Protein 4Z85 (pdb70)

Sequence (197 aa):
THIAMSGLTNMQKYWLITGSVGPRPIALVTSLNSEGLCNAAPYSAFNYMGEDPPLFVIAVDHKDTLLKNIIEREQFVVNMVDERIAERMVLCGSDFISEAEAVGFDLTPSTTIDVPRITDAPIAWECKLYKIIDFSKQRSMVFGEIVAMYFREELIDEEKLRVRVDLFQPYGRLGGPNYCRTTDRVRLTVPTFLPSAG

Solvent-accessible surface area: 12690 Å² total; per-residue (Å²): 174,187,97,72,90,112,68,42,80,119,121,86,67,106,130,70,96,21,52,97,82,44,87,23,55,11,0,0,1,0,0,16,24,90,144,43,67,8,4,0,2,32,28,18,47,18,72,137,116,26,144,135,55,47,25,0,23,1,18,3,79,103,98,72,2,15,133,3,2,91,80,77,104,33,0,0,0,0,25,3,19,140,111,0,11,115,50,3,65,75,0,45,51,152,106,117,12,6,0,137,59,18,47,7,106,62,37,112,17,129,63,11,102,0,16,28,0,49,43,0,0,8,0,30,10,0,94,42,115,116,42,72,99,133,38,199,126,70,0,52,0,37,0,53,20,55,31,94,56,44,61,155,83,10,30,29,142,178,133,141,145,52,104,101,120,103,36,78,38,33,8,54,66,21,11,114,77,68,30,168,44,90,137,98,121,207,157,94,141,78,138,185,141,110,109,115,118

B-factor: mean 29.49, std 9.75, range [13.32, 79.08]

Radius of gyration: 18.22 Å; Cα contacts (8 Å, |Δi|>4): 405; chains: 1; bounding box: 52×62×36 Å

Structure (mmCIF, N/CA/C/O backbone):
data_4Z85
#
_entry.id   4Z85
#
_cell.length_a   70.508
_cell.length_b   70.508
_cell.length_c   80.412
_cell.angle_alpha   90.00
_cell.angle_beta   90.00
_cell.angle_gamma   120.00
#
_symmetry.space_group_name_H-M   'P 64'
#
loop_
_entity.id
_entity.type
_entity.pdbx_description
1 polymer '2-nitrobenzoate nitroreductase'
2 water water
#
loop_
_atom_site.group_PDB
_atom_site.id
_atom_site.type_symbol
_atom_site.label_atom_id
_atom_site.label_alt_id
_atom_site.label_comp_id
_atom_site.label_asym_id
_atom_site.label_entity_id
_atom_site.label_seq_id
_atom_site.pdbx_PDB_ins_code
_atom_site.Cartn_x
_atom_site.Cartn_y
_atom_site.Cartn_z
_atom_site.occupancy
_atom_site.B_iso_or_equiv
_atom_site.auth_seq_id
_atom_site.auth_comp_id
_atom_site.auth_asym_id
_atom_site.auth_atom_id
_atom_site.pdbx_PDB_model_num
ATOM 1 N N . THR A 1 2 ? -36.830 45.498 -15.965 1.00 35.60 2 THR A N 1
ATOM 2 C CA . THR A 1 2 ? -37.724 44.678 -15.152 1.00 35.18 2 THR A CA 1
ATOM 3 C C . THR A 1 2 ? -37.093 44.367 -13.795 1.00 36.85 2 THR A C 1
ATOM 4 O O . THR A 1 2 ? -35.923 43.987 -13.724 1.00 34.59 2 THR A O 1
ATOM 8 N N . HIS A 1 3 ? -37.865 44.550 -12.726 1.00 35.93 3 HIS A N 1
ATOM 9 C CA . HIS A 1 3 ? -37.424 44.206 -11.374 1.00 35.29 3 HIS A CA 1
ATOM 10 C C . HIS A 1 3 ? -38.236 43.047 -10.807 1.00 37.62 3 HIS A C 1
ATOM 11 O O . HIS A 1 3 ? -39.460 43.013 -10.937 1.00 37.53 3 HIS A O 1
ATOM 18 N N . ILE A 1 4 ? -37.554 42.099 -10.172 1.00 33.79 4 ILE A N 1
ATOM 19 C CA . ILE A 1 4 ? -38.229 40.998 -9.497 1.00 30.80 4 ILE A CA 1
ATOM 20 C C . ILE A 1 4 ? -37.693 40.825 -8.084 1.00 34.91 4 ILE A C 1
ATOM 21 O O . ILE A 1 4 ? -36.498 40.599 -7.901 1.00 27.89 4 ILE A O 1
ATOM 26 N N . ALA A 1 5 ? -38.572 40.931 -7.087 1.00 30.51 5 ALA A N 1
ATOM 27 C CA . ALA A 1 5 ? -38.177 40.715 -5.697 1.00 30.17 5 ALA A CA 1
ATOM 28 C C . ALA A 1 5 ? -38.086 39.220 -5.384 1.00 26.28 5 ALA A C 1
ATOM 29 O O . ALA A 1 5 ? -38.871 38.422 -5.889 1.00 33.43 5 ALA A O 1
ATOM 31 N N . MET A 1 6 ? -37.122 38.837 -4.550 1.00 25.01 6 MET A N 1
ATOM 32 C CA . MET A 1 6 ? -36.939 37.431 -4.216 1.00 24.14 6 MET A CA 1
ATOM 33 C C . MET A 1 6 ? -37.992 36.931 -3.214 1.00 26.32 6 MET A C 1
ATOM 34 O O . MET A 1 6 ? -38.261 35.731 -3.118 1.00 26.73 6 MET A O 1
ATOM 39 N N . SER A 1 7 ? -38.582 37.865 -2.476 1.00 29.50 7 SER A N 1
ATOM 40 C CA . SER A 1 7 ? -39.532 37.516 -1.421 1.00 32.85 7 SER A CA 1
ATOM 41 C C . SER A 1 7 ? -40.790 36.840 -1.978 1.00 32.49 7 SER A C 1
ATOM 42 O O . SER A 1 7 ? -41.422 36.023 -1.313 1.00 35.34 7 SER A O 1
ATOM 45 N N . GLY A 1 8 ? -41.145 37.167 -3.211 1.00 29.54 8 GLY A N 1
ATOM 46 C CA . GLY A 1 8 ? -42.351 36.601 -3.783 1.00 34.42 8 GLY A CA 1
ATOM 47 C C . GLY A 1 8 ? -42.237 35.169 -4.285 1.00 36.44 8 GLY A C 1
ATOM 48 O O . GLY A 1 8 ? -43.249 34.563 -4.650 1.00 34.30 8 GLY A O 1
ATOM 49 N N . LEU A 1 9 ? -41.033 34.599 -4.260 1.00 29.12 9 LEU A N 1
ATOM 50 C CA . LEU A 1 9 ? -40.759 33.388 -5.035 1.00 28.02 9 LEU A CA 1
ATOM 51 C C . LEU A 1 9 ? -40.639 32.090 -4.246 1.00 26.91 9 LEU A C 1
ATOM 52 O O . LEU A 1 9 ? -40.308 32.089 -3.059 1.00 30.09 9 LEU A O 1
ATOM 57 N N . THR A 1 10 ? -40.887 30.982 -4.935 1.00 26.08 10 THR A N 1
ATOM 58 C CA . THR A 1 10 ? -40.630 29.657 -4.397 1.00 26.87 10 THR A CA 1
ATOM 59 C C . THR A 1 10 ? -39.136 29.381 -4.493 1.00 28.33 10 THR A C 1
ATOM 60 O O . THR A 1 10 ? -38.422 30.100 -5.194 1.00 28.93 10 THR A O 1
ATOM 64 N N . ASN A 1 11 ? -38.677 28.340 -3.811 1.00 27.78 11 ASN A N 1
ATOM 65 C CA . ASN A 1 11 ? -37.277 27.938 -3.914 1.00 30.76 11 ASN A CA 1
ATOM 66 C C . ASN A 1 11 ? -36.894 27.543 -5.333 1.00 29.70 11 ASN A C 1
ATOM 67 O O . ASN A 1 11 ? -35.775 27.802 -5.771 1.00 27.36 11 ASN A O 1
ATOM 72 N N . MET A 1 12 ? -37.815 26.926 -6.062 1.00 28.21 12 MET A N 1
ATOM 73 C CA . MET A 1 12 ? -37.531 26.555 -7.446 1.00 29.09 12 MET A CA 1
ATOM 74 C C . MET A 1 12 ? -37.369 27.790 -8.331 1.00 26.07 12 MET A C 1
ATOM 75 O O . MET A 1 12 ? -36.501 27.834 -9.216 1.00 27.60 12 MET A O 1
ATOM 80 N N . GLN A 1 13 ? -38.203 28.794 -8.094 1.00 25.93 13 GLN A N 1
ATOM 81 C CA . GLN A 1 13 ? -38.150 30.015 -8.883 1.00 24.38 13 GLN A CA 1
ATOM 82 C C . GLN A 1 13 ? -36.838 30.762 -8.615 1.00 26.05 13 GLN A C 1
ATOM 83 O O . GLN A 1 13 ? -36.179 31.256 -9.547 1.00 24.54 13 GLN A O 1
ATOM 89 N N . LYS A 1 14 ? -36.458 30.806 -7.340 1.00 24.17 14 LYS A N 1
ATOM 90 C CA . LYS A 1 14 ? -35.186 31.404 -6.943 1.00 23.67 14 LYS A CA 1
ATOM 91 C C . LYS A 1 14 ? -34.030 30.649 -7.579 1.00 22.70 14 LYS A C 1
ATOM 92 O O . LYS A 1 14 ? -33.114 31.262 -8.134 1.00 22.45 14 LYS A O 1
ATOM 98 N N . TYR A 1 15 ? -34.071 29.325 -7.517 1.00 22.31 15 TYR A N 1
ATOM 99 C CA . TYR A 1 15 ? -33.055 28.513 -8.187 1.00 23.86 15 TYR A CA 1
ATOM 100 C C . TYR A 1 15 ? -32.940 28.876 -9.666 1.00 25.03 15 TYR A C 1
ATOM 101 O O . TYR A 1 15 ? -31.838 29.099 -10.177 1.00 21.96 15 TYR A O 1
ATOM 110 N N . TRP A 1 16 ? -34.064 28.950 -10.374 1.00 22.67 16 TRP A N 1
ATOM 111 C CA . TRP A 1 16 ? -33.960 29.241 -11.801 1.00 23.06 16 TRP A CA 1
ATOM 112 C C . TRP A 1 16 ? -33.436 30.638 -12.089 1.00 20.56 16 TRP A C 1
ATOM 113 O O . TRP A 1 16 ? -32.647 30.811 -13.029 1.00 22.21 16 TRP A O 1
ATOM 124 N N . LEU A 1 17 ? -33.838 31.632 -11.297 1.00 19.98 17 LEU A N 1
ATOM 125 C CA . LEU A 1 17 ? -33.390 32.998 -11.572 1.00 21.12 17 LEU A CA 1
ATOM 126 C C . LEU A 1 17 ? -31.890 33.188 -11.230 1.00 19.50 17 LEU A C 1
ATOM 127 O O . LEU A 1 17 ? -31.132 33.852 -11.977 1.00 21.60 17 LEU A O 1
ATOM 132 N N . ILE A 1 18 ? -31.480 32.580 -10.120 1.00 19.72 18 ILE A N 1
ATOM 133 C CA . ILE A 1 18 ? -30.069 32.603 -9.725 1.00 18.18 18 ILE A CA 1
ATOM 134 C C . ILE A 1 18 ? -29.197 31.868 -10.747 1.00 18.17 18 ILE A C 1
ATOM 135 O O . ILE A 1 18 ? -28.252 32.455 -11.296 1.00 18.70 18 ILE A O 1
ATOM 140 N N . THR A 1 19 ? -29.507 30.604 -11.029 1.00 18.38 19 THR A N 1
ATOM 141 C CA . THR A 1 19 ? -28.645 29.846 -11.950 1.00 18.31 19 THR A CA 1
ATOM 142 C C . THR A 1 19 ? -28.713 30.375 -13.378 1.00 20.12 19 THR A C 1
ATOM 143 O O . THR A 1 19 ? -27.774 30.192 -14.165 1.00 19.91 19 THR A O 1
ATOM 147 N N . GLY A 1 20 ? -29.809 31.035 -13.729 1.00 18.01 20 GLY A N 1
ATOM 148 C CA . GLY A 1 20 ? -29.866 31.668 -15.028 1.00 18.97 20 GLY A CA 1
ATOM 149 C C . GLY A 1 20 ? -29.166 33.002 -15.138 1.00 21.40 20 GLY A C 1
ATOM 150 O O . GLY A 1 20 ? -28.914 33.454 -16.268 1.00 22.10 20 GLY A O 1
ATOM 151 N N . SER A 1 21 ? -28.878 33.658 -14.004 1.00 18.61 21 SER A N 1
ATOM 152 C CA . SER A 1 21 ? -28.259 34.984 -14.078 1.00 18.42 21 SER A CA 1
ATOM 153 C C . SER A 1 21 ? -26.775 35.063 -13.668 1.00 18.87 21 SER A C 1
ATOM 154 O O . SER A 1 21 ? -26.137 36.102 -13.876 1.00 19.82 21 SER A O 1
ATOM 157 N N . VAL A 1 22 ? -26.214 33.995 -13.094 1.00 18.29 22 VAL A N 1
ATOM 158 C CA . VAL A 1 22 ? -24.773 34.029 -12.827 1.00 18.16 22 VAL A CA 1
ATOM 159 C C . VAL A 1 22 ? -24.077 32.974 -13.684 1.00 18.90 22 VAL A C 1
ATOM 160 O O . VAL A 1 22 ? -24.339 31.784 -13.572 1.00 18.55 22 VAL A O 1
ATOM 164 N N . GLY A 1 23 ? -23.207 33.418 -14.579 1.00 16.30 23 GLY A N 1
ATOM 165 C CA . GLY A 1 23 ? -22.561 32.475 -15.475 1.00 15.98 23 GLY A CA 1
ATOM 166 C C . GLY A 1 23 ? -2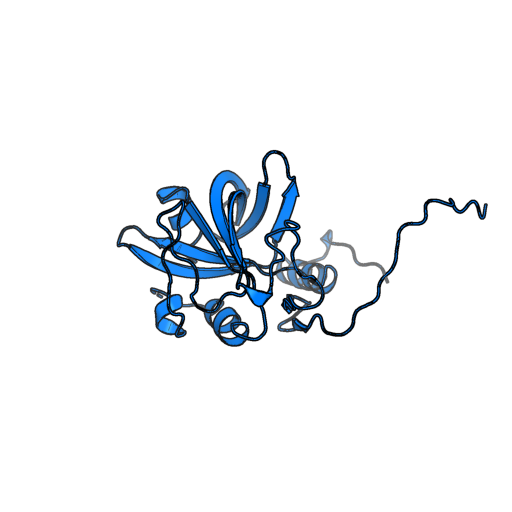1.550 33.192 -16.341 1.00 14.75 23 GLY A C 1
ATOM 167 O O . GLY A 1 23 ? -21.438 34.413 -16.269 1.00 17.73 23 GLY A O 1
ATOM 168 N N . PRO A 1 24 ? -20.788 32.439 -17.133 1.00 15.80 24 PRO A N 1
ATOM 169 C CA . PRO A 1 24 ? -20.758 30.980 -17.068 1.00 15.08 24 PRO A CA 1
ATOM 170 C C . PRO A 1 24 ? -20.037 30.549 -15.781 1.00 16.57 24 PRO A C 1
ATOM 171 O O . PRO A 1 24 ? -19.200 31.311 -15.278 1.00 17.27 24 PRO A O 1
ATOM 175 N N . ARG A 1 25 ? -20.393 29.385 -15.239 1.00 13.68 25 ARG A N 1
ATOM 176 C CA . ARG A 1 25 ? -19.825 28.878 -13.990 1.00 15.69 25 ARG A CA 1
ATOM 177 C C . ARG A 1 25 ? -18.826 27.754 -14.254 1.00 14.96 25 ARG A C 1
ATOM 178 O O . ARG A 1 25 ? -19.039 26.909 -15.129 1.00 16.74 25 ARG A O 1
ATOM 186 N N . PRO A 1 26 ? -17.725 27.733 -13.492 1.00 13.32 26 PRO A N 1
ATOM 187 C CA . PRO A 1 26 ? -16.786 26.616 -13.625 1.00 15.41 26 PRO A CA 1
ATOM 188 C C . PRO A 1 26 ? -17.369 25.358 -12.994 1.00 15.45 26 PRO A C 1
ATOM 189 O O . PRO A 1 26 ? -18.192 25.457 -12.076 1.00 15.68 26 PRO A O 1
ATOM 193 N N . ILE A 1 27 ? -16.936 24.203 -13.477 1.00 15.39 27 ILE A N 1
ATOM 194 C CA . ILE A 1 27 ? -17.498 22.918 -13.042 1.00 16.46 27 ILE A CA 1
ATOM 195 C C . ILE A 1 27 ? -16.447 22.094 -12.320 1.00 15.98 27 ILE A C 1
ATOM 196 O O . ILE A 1 27 ? -15.392 21.781 -12.872 1.00 17.09 27 ILE A O 1
ATOM 201 N N . ALA A 1 28 ? -16.742 21.761 -11.072 1.00 14.88 28 ALA A N 1
ATOM 202 C CA . ALA A 1 28 ? -15.885 20.864 -10.303 1.00 16.79 28 ALA A CA 1
ATOM 203 C C . ALA A 1 28 ? -16.470 19.459 -10.382 1.00 19.35 28 ALA A C 1
ATOM 204 O O . ALA A 1 28 ? -17.511 19.193 -9.791 1.00 18.15 28 ALA A O 1
ATOM 206 N N . LEU A 1 29 ? -15.819 18.570 -11.125 1.00 17.76 29 LEU A N 1
ATOM 207 C CA . LEU A 1 29 ? -16.257 17.177 -11.147 1.00 18.55 29 LEU A CA 1
ATOM 208 C C . LEU A 1 29 ? -15.475 16.468 -10.047 1.00 17.10 29 LEU A C 1
ATOM 209 O O . LEU A 1 29 ? -14.314 16.148 -10.213 1.00 19.31 29 LEU A O 1
ATOM 214 N N . VAL A 1 30 ? -16.123 16.302 -8.907 1.00 19.86 30 VAL A N 1
ATOM 215 C CA . VAL A 1 30 ? -15.473 15.814 -7.693 1.00 18.82 30 VAL A CA 1
ATOM 216 C C . VAL A 1 30 ? -15.466 14.298 -7.664 1.00 20.80 30 VAL A C 1
ATOM 217 O O . VAL A 1 30 ? -16.534 13.672 -7.731 1.00 22.56 30 VAL A O 1
ATOM 221 N N . THR A 1 31 ? -14.269 13.721 -7.577 1.00 22.67 31 THR A N 1
ATOM 222 C CA . THR A 1 31 ? -14.147 12.304 -7.243 1.00 24.74 31 THR A CA 1
ATOM 223 C C . THR A 1 31 ? -13.792 12.159 -5.763 1.00 26.73 31 THR A C 1
ATOM 224 O O . THR A 1 31 ? -12.995 12.938 -5.210 1.00 25.27 31 THR A O 1
ATOM 228 N N . SER A 1 32 ? -14.423 11.174 -5.126 1.00 24.11 32 SER A N 1
ATOM 229 C CA . SER A 1 32 ? -14.231 10.929 -3.701 1.00 26.83 32 SER A CA 1
ATOM 230 C C . SER A 1 32 ? -14.328 9.424 -3.448 1.00 30.27 32 SER A C 1
ATOM 231 O O . SER A 1 32 ? -14.788 8.690 -4.314 1.00 30.88 32 SER A O 1
ATOM 234 N N . LEU A 1 33 ? -13.877 8.967 -2.281 1.00 28.97 33 LEU A N 1
ATOM 235 C CA . LEU A 1 33 ? -13.950 7.541 -1.938 1.00 33.39 33 LEU A CA 1
ATOM 236 C C . LEU A 1 33 ? -14.840 7.279 -0.727 1.00 32.80 33 LEU A C 1
ATOM 237 O O . LEU A 1 33 ? -14.768 8.002 0.265 1.00 34.14 33 LEU A O 1
ATOM 242 N N . ASN A 1 34 ? -15.672 6.241 -0.795 1.00 36.47 34 ASN A N 1
ATOM 243 C CA . ASN A 1 34 ? -16.481 5.870 0.366 1.00 39.83 34 ASN A CA 1
ATOM 244 C C . ASN A 1 34 ? -15.735 4.899 1.289 1.00 39.46 34 ASN A C 1
ATOM 245 O O . ASN A 1 34 ? -14.538 4.655 1.107 1.00 39.59 34 ASN A O 1
ATOM 250 N N . SER A 1 35 ? -16.452 4.352 2.270 1.00 45.93 35 SER A N 1
ATOM 251 C CA . SER A 1 35 ? -15.877 3.448 3.271 1.00 48.73 35 SER A CA 1
ATOM 252 C C . SER A 1 35 ? -15.197 2.231 2.661 1.00 49.65 35 SER A C 1
ATOM 253 O O . SER A 1 35 ? -14.236 1.704 3.214 1.00 55.46 35 SER A O 1
ATOM 256 N N . GLU A 1 36 ? -15.707 1.792 1.517 1.00 50.14 36 GLU A N 1
ATOM 257 C CA . GLU A 1 36 ? -15.298 0.532 0.914 1.00 49.33 36 GLU A CA 1
ATOM 258 C C . GLU A 1 36 ? -14.268 0.714 -0.195 1.00 50.65 36 GLU A C 1
ATOM 259 O O . GLU A 1 36 ? -13.849 -0.258 -0.824 1.00 53.76 36 GLU A O 1
ATOM 265 N N . GLY A 1 37 ? -13.863 1.958 -0.440 1.00 49.16 37 GLY A N 1
ATOM 266 C CA . GLY A 1 37 ? -12.897 2.244 -1.489 1.00 43.71 37 GLY A CA 1
ATOM 267 C C . GLY A 1 37 ? -13.558 2.466 -2.838 1.00 37.18 37 GLY A C 1
ATOM 268 O O . GLY A 1 37 ? -12.883 2.581 -3.863 1.00 41.91 37 GLY A O 1
ATOM 269 N N . LEU A 1 38 ? -14.886 2.515 -2.830 1.00 38.17 38 LEU A N 1
ATOM 270 C CA . LEU A 1 38 ? -15.668 2.804 -4.028 1.00 41.92 38 LEU A CA 1
ATOM 271 C C . LEU A 1 38 ? -15.534 4.283 -4.392 1.00 38.54 38 LEU A C 1
ATOM 272 O O . LEU A 1 38 ? -15.595 5.142 -3.516 1.00 37.60 38 LEU A O 1
ATOM 277 N N . CYS A 1 39 ? -15.357 4.579 -5.675 1.00 36.19 39 CYS A N 1
ATOM 278 C CA . CYS A 1 39 ? -15.180 5.967 -6.098 1.00 33.76 39 CYS A CA 1
ATOM 279 C C . CYS A 1 39 ? -16.471 6.589 -6.620 1.00 34.04 39 CYS A C 1
ATOM 280 O O . CYS A 1 39 ? -17.039 6.137 -7.618 1.00 37.34 39 CYS A O 1
ATOM 283 N N . ASN A 1 40 ? -16.921 7.640 -5.944 1.00 29.83 40 ASN A N 1
ATOM 284 C CA . ASN A 1 40 ? -18.071 8.399 -6.395 1.00 29.67 40 ASN A CA 1
ATOM 285 C C . ASN A 1 40 ? -17.594 9.603 -7.198 1.00 27.81 40 ASN A C 1
ATOM 286 O O . ASN A 1 40 ? -16.487 10.101 -6.984 1.00 27.91 40 ASN A O 1
ATOM 291 N N . ALA A 1 41 ? -18.422 10.036 -8.143 1.00 28.94 41 ALA A N 1
ATOM 292 C CA . ALA A 1 41 ? -18.109 11.200 -8.969 1.00 27.11 41 ALA A CA 1
ATOM 293 C C . ALA A 1 41 ? -19.362 12.047 -9.107 1.00 26.32 41 ALA A C 1
ATOM 294 O O . ALA A 1 41 ? -20.443 11.521 -9.371 1.00 26.62 41 ALA A O 1
ATOM 296 N N . ALA A 1 42 ? -19.244 13.356 -8.887 1.00 23.79 42 ALA A N 1
ATOM 297 C CA . ALA A 1 42 ? -20.420 14.216 -8.982 1.00 23.86 42 ALA A CA 1
ATOM 298 C C . ALA A 1 42 ? -19.986 15.628 -9.363 1.00 21.25 42 ALA A C 1
ATOM 299 O O . ALA A 1 42 ? -19.008 16.133 -8.818 1.00 21.93 42 ALA A O 1
ATOM 301 N N . PRO A 1 43 ? -20.675 16.231 -10.337 1.00 18.94 43 PRO A N 1
ATOM 302 C CA . PRO A 1 43 ? -20.311 17.586 -10.766 1.00 19.79 43 PRO A CA 1
ATOM 303 C C . PRO A 1 43 ? -21.048 18.672 -9.992 1.00 20.04 43 PRO A C 1
ATOM 304 O O . PRO A 1 43 ? -22.242 18.558 -9.666 1.00 19.04 43 PRO A O 1
ATOM 308 N N . TYR A 1 44 ? -20.335 19.765 -9.741 1.00 16.87 44 TYR A N 1
ATOM 309 C CA . TYR A 1 44 ? -20.899 20.912 -9.026 1.00 17.87 44 TYR A CA 1
ATOM 310 C C . TYR A 1 44 ? -20.442 22.206 -9.672 1.00 16.29 44 TYR A C 1
ATOM 311 O O . TYR A 1 44 ? -19.254 22.370 -9.886 1.00 20.79 44 TYR A O 1
ATOM 320 N N . SER A 1 45 ? -2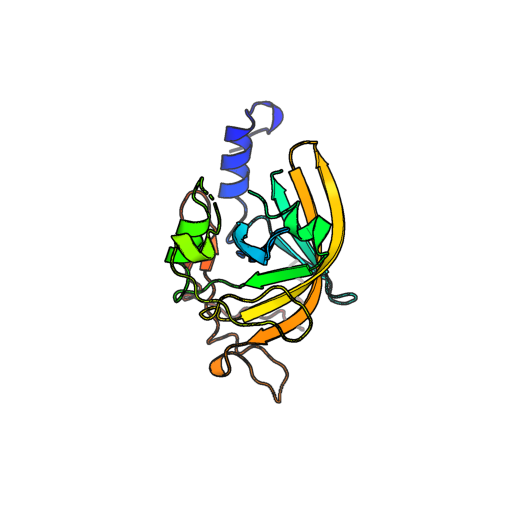1.356 23.127 -9.959 1.00 17.08 45 SER A N 1
ATOM 321 C CA . SER A 1 45 ? -20.936 24.413 -10.516 1.00 17.58 45 SER A CA 1
ATOM 322 C C . SER A 1 45 ? -21.183 25.582 -9.548 1.00 18.53 45 SER A C 1
ATOM 323 O O . SER A 1 45 ? -20.920 26.727 -9.895 1.00 17.71 45 SER A O 1
ATOM 326 N N . ALA A 1 46 ? -21.632 25.301 -8.322 1.00 17.86 46 ALA A N 1
ATOM 327 C CA . ALA A 1 46 ? -21.640 26.331 -7.281 1.00 15.96 46 ALA A CA 1
ATOM 328 C C . ALA A 1 46 ? -20.269 26.281 -6.625 1.00 17.32 46 ALA A C 1
ATOM 329 O O . ALA A 1 46 ? -20.097 25.710 -5.547 1.00 18.43 46 ALA A O 1
ATOM 331 N N . PHE A 1 47 ? -19.288 26.846 -7.321 1.00 16.20 47 PHE A N 1
ATOM 332 C CA . PHE A 1 47 ? -17.876 26.495 -7.126 1.00 15.80 47 PHE A CA 1
ATOM 333 C C . PHE A 1 47 ? -17.025 27.649 -7.564 1.00 15.85 47 PHE A C 1
ATOM 334 O O . PHE A 1 47 ? -17.263 28.200 -8.642 1.00 16.17 47 PHE A O 1
ATOM 342 N N . ASN A 1 48 ? -16.035 28.020 -6.748 1.00 15.31 48 ASN A N 1
ATOM 343 C CA . ASN A 1 48 ? -14.962 28.860 -7.275 1.00 14.15 48 ASN A CA 1
ATOM 344 C C . ASN A 1 48 ? -13.783 28.851 -6.321 1.00 15.21 48 ASN A C 1
ATOM 345 O O . ASN A 1 48 ? -13.899 28.389 -5.198 1.00 15.42 48 ASN A O 1
ATOM 350 N N . TYR A 1 49 ? -12.637 29.354 -6.779 1.00 17.55 49 TYR A N 1
ATOM 351 C CA . TYR A 1 49 ? -11.509 29.502 -5.860 1.00 16.34 49 TYR A CA 1
ATOM 352 C C . TYR A 1 49 ? -11.745 30.700 -4.954 1.00 14.49 49 TYR A C 1
ATOM 353 O O . TYR A 1 49 ? -12.470 31.647 -5.302 1.00 16.72 49 TYR A O 1
ATOM 362 N N . MET A 1 50 ? -11.121 30.660 -3.779 1.00 14.31 50 MET A N 1
ATOM 363 C CA . MET A 1 50 ? -11.283 31.733 -2.824 1.00 18.50 50 MET A CA 1
ATOM 364 C C . MET A 1 50 ? -9.981 32.475 -2.589 1.00 20.02 50 MET A C 1
ATOM 365 O O . MET A 1 50 ? -9.994 33.690 -2.378 1.00 21.40 50 MET A O 1
ATOM 370 N N . GLY A 1 51 ? -8.862 31.757 -2.641 1.00 19.32 51 GLY A N 1
ATOM 371 C CA . GLY A 1 51 ? -7.600 32.461 -2.411 1.00 20.45 51 GLY A CA 1
ATOM 372 C C . GLY A 1 51 ? -6.393 31.604 -2.710 1.00 19.56 51 GLY A C 1
ATOM 373 O O . GLY A 1 51 ? -6.535 30.415 -2.989 1.00 19.10 51 GLY A O 1
ATOM 374 N N . GLU A 1 52 ? -5.198 32.197 -2.633 1.00 21.21 52 GLU A N 1
ATOM 375 C CA . GLU A 1 52 ? -3.980 31.440 -2.954 1.00 21.62 52 GLU A CA 1
ATOM 376 C C . GLU A 1 52 ? -3.083 31.151 -1.742 1.00 21.35 52 GLU A C 1
ATOM 377 O O . GLU A 1 52 ? -2.177 30.326 -1.845 1.00 24.41 52 GLU A O 1
ATOM 383 N N . ASP A 1 53 ? -3.355 31.795 -0.611 1.00 20.51 53 ASP A N 1
ATOM 384 C CA . ASP A 1 53 ? -2.514 31.649 0.591 1.00 26.57 53 ASP A CA 1
ATOM 385 C C . ASP A 1 53 ? -3.346 31.600 1.880 1.00 23.85 53 ASP A C 1
ATOM 386 O O . ASP A 1 53 ? -3.583 32.627 2.501 1.00 26.69 53 ASP A O 1
ATOM 391 N N . PRO A 1 54 ? -3.790 30.402 2.278 1.00 24.14 54 PRO A N 1
ATOM 392 C CA . PRO A 1 54 ? -3.581 29.113 1.615 1.00 20.70 54 PRO A CA 1
ATOM 393 C C . PRO A 1 54 ? -4.455 28.957 0.361 1.00 23.55 54 PRO A C 1
ATOM 394 O O . PRO A 1 54 ? -5.447 29.683 0.255 1.00 22.34 54 PRO A O 1
ATOM 398 N N . PRO A 1 55 ? -4.080 28.053 -0.561 1.00 21.02 55 PRO A N 1
ATOM 399 C CA . PRO A 1 55 ? -4.815 27.871 -1.824 1.00 21.29 55 PRO A CA 1
ATOM 400 C C . PRO A 1 55 ? -6.160 27.183 -1.582 1.00 19.83 55 PRO A C 1
ATOM 401 O O . PRO A 1 55 ? -6.223 25.954 -1.531 1.00 20.66 55 PRO A O 1
ATOM 405 N N . LEU A 1 56 ? -7.215 27.983 -1.413 1.00 20.76 56 LEU A N 1
ATOM 406 C CA . LEU A 1 56 ? -8.508 27.453 -0.997 1.00 16.96 56 LEU A CA 1
ATOM 407 C C . LEU A 1 56 ? -9.560 27.712 -2.066 1.00 16.78 56 LEU A C 1
ATOM 408 O O . LEU A 1 56 ? -9.482 28.717 -2.796 1.00 17.19 56 LEU A O 1
ATOM 413 N N . PHE A 1 57 ? -10.542 26.809 -2.099 1.00 17.48 57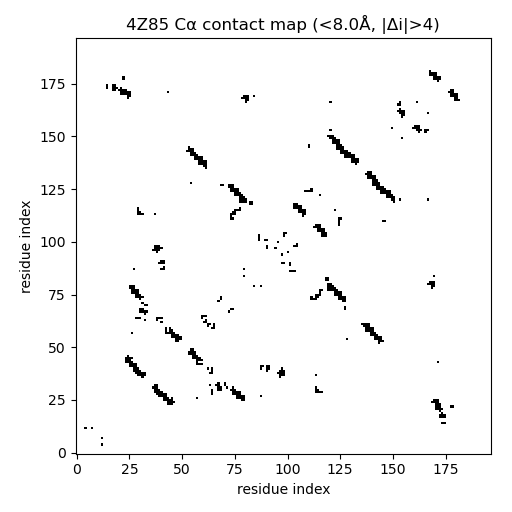 PHE A N 1
ATOM 414 C CA . PHE A 1 57 ? -11.726 26.975 -2.948 1.00 15.88 57 PHE A CA 1
ATOM 415 C C . PHE A 1 57 ? -12.970 26.544 -2.173 1.00 16.34 57 PHE A C 1
ATOM 416 O O . PHE A 1 57 ? -12.871 25.908 -1.122 1.00 17.32 57 PHE A O 1
ATOM 424 N N . VAL A 1 58 ? -14.145 26.859 -2.715 1.00 15.68 58 VAL A N 1
ATOM 425 C CA . VAL A 1 58 ? -15.401 26.459 -2.070 1.00 15.43 58 VAL A CA 1
ATOM 426 C C . VAL A 1 58 ? -16.311 25.774 -3.090 1.00 15.18 58 VAL A C 1
ATOM 427 O O . VAL A 1 58 ? -16.346 26.155 -4.258 1.00 15.71 58 VAL A O 1
ATOM 431 N N . ILE A 1 59 ? -16.994 24.718 -2.645 1.00 16.06 59 ILE A N 1
ATOM 432 C CA . ILE A 1 59 ? -18.051 24.070 -3.431 1.00 16.65 59 ILE A CA 1
ATOM 433 C C . ILE A 1 59 ? -19.287 23.958 -2.558 1.00 17.03 59 ILE A C 1
ATOM 434 O O . ILE A 1 59 ? -19.194 23.450 -1.450 1.00 18.80 59 ILE A O 1
ATOM 439 N N . ALA A 1 60 ? -20.438 24.418 -3.035 1.00 15.85 60 ALA A N 1
ATOM 440 C CA . ALA A 1 60 ? -21.669 24.220 -2.266 1.00 19.00 60 ALA A CA 1
ATOM 441 C C . ALA A 1 60 ? -22.288 22.883 -2.682 1.00 23.06 60 ALA A C 1
ATOM 442 O O . ALA A 1 60 ? -22.452 22.628 -3.869 1.00 21.90 60 ALA A O 1
ATOM 444 N N . VAL A 1 61 ? -22.595 22.026 -1.705 1.00 20.66 61 VAL A N 1
ATOM 445 C CA . VAL A 1 61 ? -23.011 20.651 -1.960 1.00 24.51 61 VAL A CA 1
ATOM 446 C C . VAL A 1 61 ? -24.293 20.332 -1.188 1.00 28.04 61 VAL A C 1
ATOM 447 O O . VAL A 1 61 ? -24.467 20.770 -0.060 1.00 27.55 61 VAL A O 1
ATOM 451 N N . ASP A 1 62 ? -25.200 19.578 -1.793 1.00 35.09 62 ASP A N 1
ATOM 452 C CA . ASP A 1 62 ? -26.384 19.139 -1.055 1.00 36.21 62 ASP A CA 1
ATOM 453 C C . ASP A 1 62 ? -26.107 17.866 -0.250 1.00 41.01 62 ASP A C 1
ATOM 454 O O . ASP A 1 62 ? -25.259 17.052 -0.622 1.00 39.52 62 ASP A O 1
ATOM 459 N N . HIS A 1 63 ? -26.808 17.719 0.871 1.00 42.55 63 HIS A N 1
ATOM 460 C CA . HIS A 1 63 ? -26.651 16.554 1.733 1.00 43.28 63 HIS A CA 1
ATOM 461 C C . HIS A 1 63 ? -27.305 15.327 1.116 1.00 51.76 63 HIS A C 1
ATOM 462 O O . HIS A 1 63 ? -28.415 15.414 0.589 1.00 58.22 63 HIS A O 1
ATOM 469 N N . LYS A 1 75 ? -26.503 12.590 -3.169 1.00 46.00 75 LYS A N 1
ATOM 470 C CA . LYS A 1 75 ? -25.112 12.250 -3.457 1.00 42.66 75 LYS A CA 1
ATOM 471 C C . LYS A 1 75 ? -24.314 11.997 -2.170 1.00 39.40 75 LYS A C 1
ATOM 472 O O . LYS A 1 75 ? -24.600 12.578 -1.119 1.00 36.96 75 LYS A O 1
ATOM 478 N N . ASP A 1 76 ? -23.304 11.139 -2.285 1.00 33.84 76 ASP A N 1
ATOM 479 C CA . ASP A 1 76 ? -22.467 10.698 -1.168 1.00 35.20 76 ASP A CA 1
ATOM 480 C C . ASP A 1 76 ? -21.209 11.531 -0.998 1.00 35.66 76 ASP A C 1
ATOM 481 O O . ASP A 1 76 ? -20.372 11.239 -0.137 1.00 33.01 76 ASP A O 1
ATOM 486 N N . THR A 1 77 ? -21.052 12.539 -1.849 1.00 31.51 77 THR A N 1
ATOM 487 C CA . THR A 1 77 ? -19.822 13.322 -1.892 1.00 27.66 77 THR A CA 1
ATOM 488 C C . THR A 1 77 ? -19.417 13.852 -0.518 1.00 26.30 77 THR A C 1
ATOM 489 O O . THR A 1 77 ? -18.258 13.706 -0.098 1.00 29.97 77 THR A O 1
ATOM 493 N N A LEU A 1 78 ? -20.375 14.449 0.181 0.71 26.96 78 LEU A N 1
ATOM 494 N N B LEU A 1 78 ? -20.374 14.473 0.164 0.29 27.04 78 LEU A N 1
ATOM 495 C CA A LEU A 1 78 ? -20.107 15.096 1.459 0.71 28.29 78 LEU A CA 1
ATOM 496 C CA B LEU A 1 78 ? -20.136 15.073 1.470 0.29 28.28 78 LEU A CA 1
ATOM 497 C C A LEU A 1 78 ? -19.599 14.105 2.505 0.71 27.69 78 LEU A C 1
ATOM 498 C C B LEU A 1 78 ? -19.569 14.079 2.460 0.29 27.73 78 LEU A C 1
ATOM 499 O O A LEU A 1 78 ? -18.626 14.380 3.196 0.71 27.35 78 LEU A O 1
ATOM 500 O O B LEU A 1 78 ? -18.541 14.330 3.075 0.29 27.40 78 LEU A O 1
ATOM 509 N N . LYS A 1 79 ? -20.251 12.953 2.617 1.00 30.91 79 LYS A N 1
ATOM 510 C CA . LYS A 1 79 ? -19.828 11.951 3.593 1.00 26.39 79 LYS A CA 1
ATOM 511 C C . LYS A 1 79 ? -18.434 11.406 3.273 1.00 29.04 79 LYS A C 1
ATOM 512 O O . LYS A 1 79 ? -17.611 11.217 4.171 1.00 30.93 79 LYS A O 1
ATOM 518 N N . ASN A 1 80 ? -18.160 11.171 1.992 1.00 26.93 80 ASN A N 1
ATOM 519 C CA . ASN A 1 80 ? -16.844 10.704 1.562 1.00 26.84 80 ASN A CA 1
ATOM 520 C C . ASN A 1 80 ? -15.742 11.711 1.905 1.00 28.39 80 ASN A C 1
ATOM 521 O O . ASN A 1 80 ? -14.641 11.344 2.343 1.00 28.87 80 ASN A O 1
ATOM 526 N N . ILE A 1 81 ? -16.052 12.991 1.699 1.00 25.95 81 ILE A N 1
ATOM 527 C CA . ILE A 1 81 ? -15.091 14.045 1.998 1.00 21.22 81 ILE A CA 1
ATOM 528 C C . ILE A 1 81 ? -14.873 14.170 3.511 1.00 25.47 81 ILE A C 1
ATOM 529 O O . ILE A 1 81 ? -13.742 14.332 3.974 1.00 27.40 81 ILE A O 1
ATOM 534 N N . ILE A 1 82 ? -15.957 14.091 4.273 1.00 25.88 82 ILE A N 1
ATOM 535 C CA . ILE A 1 82 ? -15.881 14.154 5.734 1.00 31.76 82 ILE A CA 1
ATOM 536 C C . ILE A 1 82 ? -15.030 13.021 6.286 1.00 28.88 82 ILE A C 1
ATOM 537 O O . ILE A 1 82 ? -14.156 13.237 7.134 1.00 31.08 82 ILE A O 1
ATOM 542 N N . GLU A 1 83 ? -15.260 11.821 5.771 1.00 29.17 83 GLU A N 1
ATOM 543 C CA . GLU A 1 83 ? -14.564 10.635 6.250 1.00 32.56 83 GLU A CA 1
ATOM 544 C C . GLU A 1 83 ? -13.093 10.617 5.856 1.00 34.21 83 GLU A C 1
ATOM 545 O O . GLU A 1 83 ? -12.238 10.307 6.685 1.00 34.15 83 GLU A O 1
ATOM 551 N N . ARG A 1 84 ? -12.785 10.961 4.605 1.00 29.10 84 ARG A N 1
ATOM 552 C CA . ARG A 1 84 ? -11.402 10.838 4.144 1.00 30.03 84 ARG A CA 1
ATOM 553 C C . ARG A 1 84 ? -10.591 12.138 4.244 1.00 28.65 84 ARG A C 1
ATOM 554 O O . ARG A 1 84 ? -9.362 12.102 4.207 1.00 31.37 84 ARG A O 1
ATOM 562 N N . GLU A 1 85 ? -11.284 13.273 4.357 1.00 26.83 85 GLU A N 1
ATOM 563 C CA . GLU A 1 85 ? -10.660 14.600 4.382 1.00 27.27 85 GLU A CA 1
ATOM 564 C C . GLU A 1 85 ? -9.805 14.824 3.137 1.00 25.63 85 GLU A C 1
ATOM 565 O O . GLU A 1 85 ? -8.867 15.630 3.140 1.00 23.24 85 GLU A O 1
ATOM 571 N N . GLN A 1 86 ? -10.153 14.105 2.072 1.00 26.30 86 GLN A N 1
ATOM 572 C CA . GLN A 1 86 ? -9.456 14.189 0.800 1.00 29.33 86 GLN A CA 1
ATOM 573 C C . GLN A 1 86 ? -10.444 14.068 -0.337 1.00 25.97 86 GLN A C 1
ATOM 574 O O . GLN A 1 86 ? -11.467 13.395 -0.195 1.00 25.99 86 GLN A O 1
ATOM 580 N N . PHE A 1 87 ? -10.120 14.696 -1.466 1.00 25.99 87 PHE A N 1
ATOM 581 C CA . PHE A 1 87 ? -10.908 14.511 -2.691 1.00 25.13 87 PHE A CA 1
ATOM 582 C C . PHE A 1 87 ? -10.203 15.142 -3.873 1.00 21.39 87 PHE A C 1
ATOM 583 O O . PHE A 1 87 ? -9.215 15.877 -3.705 1.00 22.57 87 PHE A O 1
ATOM 591 N N . VAL A 1 88 ? -10.693 14.836 -5.074 1.00 23.46 88 VAL A N 1
ATOM 592 C CA . VAL A 1 88 ? -10.107 15.425 -6.273 1.00 21.28 88 VAL A CA 1
ATOM 593 C C . VAL A 1 88 ? -11.132 16.277 -6.986 1.00 20.88 88 VAL A C 1
ATOM 594 O O . VAL A 1 88 ? -12.269 15.848 -7.181 1.00 20.54 88 VAL A O 1
ATOM 598 N N . VAL A 1 89 ? -10.720 17.484 -7.355 1.00 18.85 89 VAL A N 1
ATOM 599 C CA . VAL A 1 89 ? -11.517 18.281 -8.284 1.00 17.91 89 VAL A CA 1
ATOM 600 C C . VAL A 1 89 ? -10.994 18.064 -9.705 1.00 15.59 89 VAL A C 1
ATOM 601 O O . VAL A 1 89 ? -9.891 18.454 -10.042 1.00 19.88 89 VAL A O 1
ATOM 605 N N . ASN A 1 90 ? -11.800 17.428 -10.539 1.00 18.81 90 ASN A N 1
ATOM 606 C CA . ASN A 1 90 ? -11.454 17.221 -11.934 1.00 19.58 90 ASN A CA 1
ATOM 607 C C . ASN A 1 90 ? -12.094 18.312 -12.748 1.00 17.97 90 ASN A C 1
ATOM 608 O O . ASN A 1 90 ? -13.300 18.527 -12.630 1.00 19.16 90 ASN A O 1
ATOM 613 N N . MET A 1 91 ? -11.286 18.989 -13.545 1.00 18.32 91 MET A N 1
ATOM 614 C CA . MET A 1 91 ? -11.782 20.050 -14.418 1.00 17.67 91 MET A CA 1
ATOM 615 C C . MET A 1 91 ? -12.367 19.405 -15.666 1.00 22.99 91 MET A C 1
ATOM 616 O O . MET A 1 91 ? -12.066 18.248 -15.981 1.00 21.23 91 MET A O 1
ATOM 621 N N . VAL A 1 92 ? -13.205 20.153 -16.375 1.00 19.29 92 VAL A N 1
ATOM 622 C CA . VAL A 1 92 ? -14.071 19.556 -17.383 1.00 19.90 92 VAL A CA 1
ATOM 623 C C . VAL A 1 92 ? -13.870 20.202 -18.742 1.00 19.78 92 VAL A C 1
ATOM 624 O O . VAL A 1 92 ? -14.123 21.391 -18.899 1.00 20.19 92 VAL A O 1
ATOM 628 N N . ASP A 1 93 ? -13.402 19.423 -19.718 1.00 20.85 93 ASP A N 1
ATOM 629 C CA . ASP A 1 93 ? -13.385 19.886 -21.100 1.00 21.50 93 ASP A CA 1
ATOM 630 C C . ASP A 1 93 ? -14.104 18.875 -21.997 1.00 22.61 93 ASP A C 1
ATOM 631 O O . ASP A 1 93 ? -14.785 17.983 -21.508 1.00 21.47 93 ASP A O 1
ATOM 636 N N . GLU A 1 94 ? -13.975 19.051 -23.307 1.00 21.75 94 GLU A N 1
ATOM 637 C CA . GLU A 1 94 ? -14.722 18.248 -24.266 1.00 23.96 94 GLU A CA 1
ATOM 638 C C . GLU A 1 94 ? -14.589 16.741 -24.028 1.00 23.89 94 GLU A C 1
ATOM 639 O O . GLU A 1 94 ? -15.570 15.993 -24.147 1.00 25.52 94 GLU A O 1
ATOM 645 N N . ARG A 1 95 ? -13.383 16.310 -23.673 1.00 24.95 95 ARG A N 1
ATOM 646 C CA . ARG A 1 95 ? -13.080 14.882 -23.543 1.00 26.87 95 ARG A CA 1
ATOM 647 C C . ARG A 1 95 ? -13.918 14.173 -22.477 1.00 30.41 95 ARG A C 1
ATOM 648 O O . ARG A 1 95 ? -14.180 12.968 -22.581 1.00 28.03 95 ARG A O 1
ATOM 656 N N . ILE A 1 96 ? -14.336 14.901 -21.446 1.00 22.55 96 ILE A N 1
ATOM 657 C CA . ILE A 1 96 ? -15.123 14.272 -20.396 1.00 23.93 96 ILE A CA 1
ATOM 658 C C . ILE A 1 96 ? -16.485 14.906 -20.151 1.00 24.32 96 ILE A C 1
ATOM 659 O O . ILE A 1 96 ? -17.169 14.518 -19.221 1.00 22.94 96 ILE A O 1
ATOM 664 N N . ALA A 1 97 ? -16.896 15.846 -20.997 1.00 22.53 97 ALA A N 1
ATOM 665 C CA . ALA A 1 97 ? -18.134 16.589 -20.749 1.00 23.68 97 ALA A CA 1
ATOM 666 C C . ALA A 1 97 ? -19.384 15.702 -20.663 1.00 23.26 97 ALA A C 1
ATOM 667 O O . ALA A 1 97 ? -20.211 15.846 -19.747 1.00 21.08 97 ALA A O 1
ATOM 669 N N . GLU A 1 9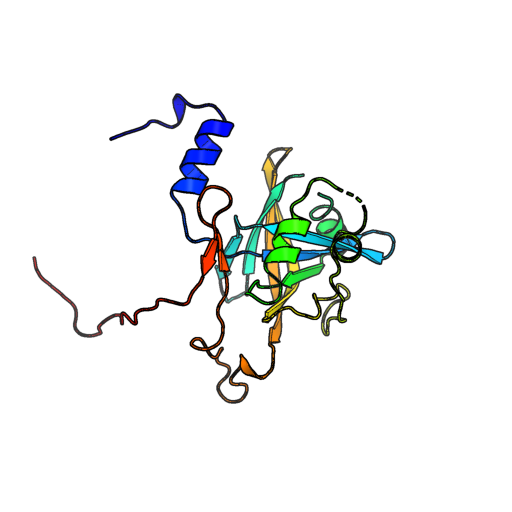8 ? -19.548 14.797 -21.628 1.00 23.73 98 GLU A N 1
ATOM 670 C CA . GLU A 1 98 ? -20.756 13.968 -21.621 1.00 21.89 98 GLU A CA 1
ATOM 671 C C . GLU A 1 98 ? -20.855 13.088 -20.367 1.00 20.42 98 GLU A C 1
ATOM 672 O O . GLU A 1 98 ? -21.901 13.027 -19.715 1.00 22.74 98 GLU A O 1
ATOM 678 N N . ARG A 1 99 ? -19.757 12.416 -20.037 1.00 24.05 99 ARG A N 1
ATOM 679 C CA . ARG A 1 99 ? -19.741 11.557 -18.868 1.00 23.63 99 ARG A CA 1
ATOM 680 C C . ARG A 1 99 ? -19.922 12.386 -17.600 1.00 23.61 99 ARG A C 1
ATOM 681 O O . ARG A 1 99 ? -20.593 11.965 -16.660 1.00 22.92 99 ARG A O 1
ATOM 689 N N . MET A 1 100 ? -19.351 13.586 -17.583 1.00 25.19 100 MET A N 1
ATOM 690 C CA . MET A 1 100 ? -19.611 14.509 -16.487 1.00 23.01 100 MET A CA 1
ATOM 691 C C . MET A 1 100 ? -21.106 14.725 -16.300 1.00 23.27 100 MET A C 1
ATOM 692 O O . MET A 1 100 ? -21.612 14.625 -15.190 1.00 25.25 100 MET A O 1
ATOM 697 N N . VAL A 1 101 ? -21.818 15.027 -17.387 1.00 19.88 101 VAL A N 1
ATOM 698 C CA . VAL A 1 101 ? -23.244 15.256 -17.257 1.00 23.00 101 VAL A CA 1
ATOM 699 C C . VAL A 1 101 ? -23.962 13.981 -16.795 1.00 25.62 101 VAL A C 1
ATOM 700 O O . VAL A 1 101 ? -24.883 14.049 -15.975 1.00 27.87 101 VAL A O 1
ATOM 704 N N . LEU A 1 102 ? -23.519 12.826 -17.291 1.00 24.61 102 LEU A N 1
ATOM 705 C CA . LEU A 1 102 ? -24.102 11.547 -16.850 1.00 27.56 102 LEU A CA 1
ATOM 706 C C . LEU A 1 102 ? -23.924 11.324 -15.340 1.00 27.93 102 LEU A C 1
ATOM 707 O O . LEU A 1 102 ? -24.799 10.751 -14.678 1.00 31.17 102 LEU A O 1
ATOM 712 N N . CYS A 1 103 ? -22.814 11.804 -14.793 1.00 25.52 103 CYS A N 1
ATOM 713 C CA . CYS A 1 103 ? -22.564 11.697 -13.352 1.00 26.40 103 CYS A CA 1
ATOM 714 C C . CYS A 1 103 ? -23.558 12.458 -12.498 1.00 31.60 103 CYS A C 1
ATOM 715 O O . CYS A 1 103 ? -23.729 12.154 -11.317 1.00 33.32 103 CYS A O 1
ATOM 718 N N . GLY A 1 104 ? -24.197 13.460 -13.086 1.00 26.37 104 GLY A N 1
ATOM 719 C CA . GLY A 1 104 ? -25.162 14.262 -12.363 1.00 28.95 104 GLY A CA 1
ATOM 720 C C . GLY A 1 104 ? -26.517 13.598 -12.277 1.00 36.13 104 GLY A C 1
ATOM 721 O O . GLY A 1 104 ? -27.459 14.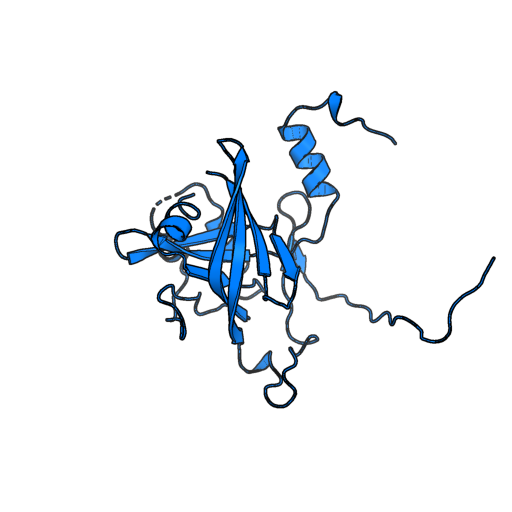161 -11.712 1.00 32.72 104 GLY A O 1
ATOM 722 N N . SER A 1 105 ? -26.626 12.399 -12.843 1.00 32.64 105 SER A N 1
ATOM 723 C CA . SER A 1 105 ? -27.890 11.674 -12.814 1.00 33.20 105 SER A CA 1
ATOM 724 C C . SER A 1 105 ? -28.211 11.204 -11.397 1.00 38.59 105 SER A C 1
ATOM 725 O O . SER A 1 105 ? -27.339 11.166 -10.526 1.00 36.37 105 SER A O 1
ATOM 728 N N . ASP A 1 106 ? -29.469 10.842 -11.181 1.00 41.74 106 ASP A N 1
ATOM 729 C CA . ASP A 1 106 ? -29.943 10.411 -9.873 1.00 41.46 106 ASP A CA 1
ATOM 730 C C . ASP A 1 106 ? -29.759 8.908 -9.688 1.00 41.33 106 ASP A C 1
ATOM 731 O O . ASP A 1 106 ? -30.703 8.139 -9.857 1.00 44.11 106 ASP A O 1
ATOM 736 N N . PHE A 1 107 ? -28.542 8.493 -9.349 1.00 38.94 107 PHE A N 1
ATOM 737 C CA . PHE A 1 107 ? -28.255 7.078 -9.139 1.00 42.87 107 PHE A CA 1
ATOM 738 C C . PHE A 1 107 ? -28.734 6.610 -7.764 1.00 51.90 107 PHE A C 1
ATOM 739 O O . PHE A 1 107 ? -29.052 5.433 -7.576 1.00 57.36 107 PHE A O 1
ATOM 747 N N . ILE A 1 111 ? -24.180 3.833 -5.616 1.00 40.71 111 ILE A N 1
ATOM 748 C CA . ILE A 1 111 ? -23.351 3.146 -6.600 1.00 44.11 111 ILE A CA 1
ATOM 749 C C . ILE A 1 111 ? -22.246 4.067 -7.116 1.00 44.41 111 ILE A C 1
ATOM 750 O O . ILE A 1 111 ? -22.340 5.289 -6.999 1.00 44.87 111 ILE A O 1
ATOM 755 N N . SER A 1 112 ? -21.199 3.481 -7.685 1.00 38.60 112 SER A N 1
ATOM 756 C CA . SER A 1 112 ? -20.093 4.267 -8.212 1.00 38.77 112 SER A CA 1
ATOM 757 C C . SER A 1 112 ? -20.457 4.879 -9.554 1.00 39.18 112 SER A C 1
ATOM 758 O O . SER A 1 112 ? -20.611 4.165 -10.543 1.00 37.69 112 SER A O 1
ATOM 761 N N . GLU A 1 113 ? -20.590 6.200 -9.588 1.00 38.07 113 GLU A N 1
ATOM 762 C CA . GLU A 1 113 ? -20.887 6.884 -10.838 1.00 34.84 113 GLU A CA 1
ATOM 763 C C . GLU A 1 113 ? -19.785 6.651 -11.860 1.00 36.06 113 GLU A C 1
ATOM 764 O O . GLU A 1 113 ? -20.055 6.503 -13.052 1.00 36.40 113 GLU A O 1
ATOM 770 N N . ALA A 1 114 ? -18.545 6.614 -11.387 1.00 33.20 114 ALA A N 1
ATOM 771 C CA . ALA A 1 114 ? -17.396 6.497 -12.273 1.00 35.46 114 ALA A CA 1
ATOM 772 C C . ALA A 1 114 ? -17.464 5.197 -13.067 1.00 39.18 114 ALA A C 1
ATOM 773 O O . ALA A 1 114 ? -17.069 5.147 -14.233 1.00 37.92 114 ALA A O 1
ATOM 775 N N . GLU A 1 115 ? -17.983 4.154 -12.427 1.00 40.56 115 GLU A N 1
ATOM 776 C CA . GLU A 1 115 ? -18.169 2.863 -13.078 1.00 41.00 115 GLU A CA 1
ATOM 777 C C . GLU A 1 115 ? -19.375 2.888 -14.010 1.00 39.95 115 GLU A C 1
ATOM 778 O O . GLU A 1 115 ? -19.317 2.395 -15.141 1.00 41.76 115 GLU A O 1
ATOM 784 N N . ALA A 1 116 ? -20.470 3.461 -13.523 1.00 35.12 116 ALA A N 1
ATOM 785 C CA . ALA A 1 116 ? -21.708 3.496 -14.287 1.00 34.02 116 ALA A CA 1
ATOM 786 C C . ALA A 1 116 ? -21.567 4.282 -15.591 1.00 36.54 116 ALA A C 1
ATOM 787 O O . ALA A 1 116 ? -22.223 3.951 -16.579 1.00 35.79 116 ALA A O 1
ATOM 789 N N . VAL A 1 117 ? -20.721 5.314 -15.605 1.00 36.75 117 VAL A N 1
ATOM 790 C CA . VAL A 1 117 ? -20.634 6.194 -16.775 1.00 30.65 117 VAL A CA 1
ATOM 791 C C . VAL A 1 117 ? -19.375 5.966 -17.617 1.00 35.20 117 VAL A C 1
ATOM 792 O O . VAL A 1 117 ? -19.234 6.536 -18.698 1.00 38.28 117 VAL A O 1
ATOM 796 N N . GLY A 1 118 ? -18.460 5.133 -17.136 1.00 32.82 118 GLY A N 1
ATOM 797 C CA . GLY A 1 118 ? -17.297 4.783 -17.932 1.00 34.67 118 GLY A CA 1
ATOM 798 C C . GLY A 1 118 ? -16.090 5.689 -17.770 1.00 33.31 118 GLY A C 1
ATOM 799 O O . GLY A 1 118 ? -15.355 5.950 -18.725 1.00 32.79 118 GLY A O 1
ATOM 800 N N . PHE A 1 119 ? -15.880 6.180 -16.557 1.00 33.52 119 PHE A N 1
ATOM 801 C CA . PHE A 1 119 ? -14.657 6.900 -16.250 1.00 30.22 119 PHE A CA 1
ATOM 802 C C . PHE A 1 119 ? -13.588 5.926 -15.765 1.00 32.64 119 PHE A C 1
ATOM 803 O O . PHE A 1 119 ? -13.810 5.201 -14.797 1.00 37.91 119 PHE A O 1
ATOM 811 N N . ASP A 1 120 ? -12.430 5.914 -16.409 1.00 33.68 120 ASP A N 1
ATOM 812 C CA . ASP A 1 120 ? -11.282 5.234 -15.817 1.00 34.78 120 ASP A CA 1
ATOM 813 C C . ASP A 1 120 ? -10.638 6.152 -14.781 1.00 37.95 120 ASP A C 1
ATOM 814 O O . ASP A 1 120 ? -10.746 7.381 -14.874 1.00 32.42 120 ASP A O 1
ATOM 819 N N . LEU A 1 121 ? -9.982 5.551 -13.792 1.00 32.77 121 LEU A N 1
ATOM 820 C CA . LEU A 1 121 ? -9.389 6.302 -12.693 1.00 31.80 121 LEU A CA 1
ATOM 821 C C . LEU A 1 121 ? -7.880 6.110 -12.629 1.00 35.68 121 LEU A C 1
ATOM 822 O O . LEU A 1 121 ? -7.360 5.019 -12.890 1.00 35.11 121 LEU A O 1
ATOM 827 N N . THR A 1 122 ? -7.183 7.189 -12.293 1.00 33.41 122 THR A N 1
ATOM 828 C CA . THR A 1 122 ? -5.733 7.190 -12.177 1.00 33.61 122 THR A CA 1
ATOM 829 C C . THR A 1 122 ? -5.349 7.644 -10.774 1.00 37.19 122 THR A C 1
ATOM 830 O O . THR A 1 122 ? -5.866 8.646 -10.287 1.00 30.37 122 THR A O 1
ATOM 834 N N . PRO A 1 123 ? -4.451 6.901 -10.109 1.00 34.85 123 PRO A N 1
ATOM 835 C CA . PRO A 1 123 ? -4.072 7.277 -8.741 1.00 34.28 123 PRO A CA 1
ATOM 836 C C . PRO A 1 123 ? -3.540 8.714 -8.621 1.00 34.28 123 PRO A C 1
ATOM 837 O O . PRO A 1 123 ? -2.924 9.239 -9.558 1.00 31.64 123 PRO A O 1
ATOM 841 N N . SER A 1 124 ? -3.791 9.339 -7.473 1.00 34.95 124 SER A N 1
ATOM 842 C CA . SER A 1 124 ? -3.209 10.640 -7.162 1.00 32.92 124 SER A CA 1
ATOM 843 C C . SER A 1 124 ? -1.871 10.484 -6.451 1.00 36.54 124 SER A C 1
ATOM 844 O O . SER A 1 124 ? -1.600 9.447 -5.849 1.00 39.68 124 SER A O 1
ATOM 847 N N . THR A 1 125 ? -1.052 11.531 -6.509 1.00 38.59 125 THR A N 1
ATOM 848 C CA . THR A 1 125 ? 0.292 11.515 -5.929 1.00 37.58 125 THR A CA 1
ATOM 849 C C . THR A 1 125 ? 0.311 11.828 -4.433 1.00 41.17 125 THR A C 1
ATOM 850 O O . THR A 1 125 ? 0.963 11.129 -3.651 1.00 41.11 125 THR A O 1
ATOM 854 N N . THR A 1 126 ? -0.410 12.871 -4.030 1.00 36.60 126 THR A N 1
ATOM 855 C CA . THR A 1 126 ? -0.358 13.341 -2.651 1.00 33.19 126 THR A CA 1
ATOM 856 C C . THR A 1 126 ? -1.494 12.837 -1.772 1.00 35.95 126 THR A C 1
ATOM 857 O O . THR A 1 126 ? -1.493 13.062 -0.558 1.00 39.57 126 THR A O 1
ATOM 861 N N . ILE A 1 127 ? -2.483 12.190 -2.376 1.00 31.61 127 ILE A N 1
ATOM 862 C CA . ILE A 1 127 ? -3.641 11.731 -1.624 1.00 32.00 127 ILE A CA 1
ATOM 863 C C . ILE A 1 127 ? -4.112 10.387 -2.157 1.00 32.15 127 ILE A C 1
ATOM 864 O O . ILE A 1 127 ? -3.612 9.906 -3.171 1.00 33.98 127 ILE A O 1
ATOM 869 N N . ASP A 1 128 ? -5.086 9.795 -1.480 1.00 31.50 128 ASP A N 1
ATOM 870 C CA . ASP A 1 128 ? -5.553 8.454 -1.823 1.00 33.34 128 ASP A CA 1
ATOM 871 C C . ASP A 1 128 ? -6.643 8.445 -2.888 1.00 36.83 128 ASP A C 1
ATOM 872 O O . ASP A 1 128 ? -6.778 7.478 -3.639 1.00 38.65 128 ASP A O 1
ATOM 877 N N . VAL A 1 129 ? -7.426 9.516 -2.952 1.00 32.39 129 VAL A N 1
ATOM 878 C CA . VAL A 1 129 ? -8.511 9.592 -3.927 1.00 30.88 129 VAL A CA 1
ATOM 879 C C . VAL A 1 129 ? -7.925 9.770 -5.320 1.00 26.54 129 VAL A C 1
ATOM 880 O O . VAL A 1 129 ? -7.059 10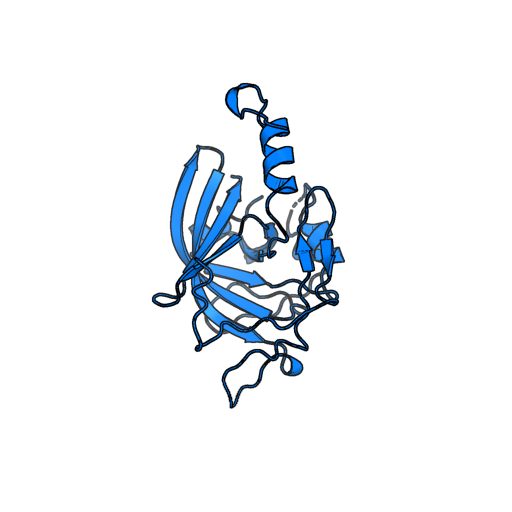.610 -5.528 1.00 30.79 129 VAL A O 1
ATOM 884 N N . PRO A 1 130 ? -8.381 8.954 -6.280 1.00 29.70 130 PRO A N 1
ATOM 885 C CA . PRO A 1 130 ? -7.880 9.012 -7.650 1.00 30.84 130 PRO A CA 1
ATOM 886 C C . PRO A 1 130 ? -8.557 10.112 -8.465 1.00 26.50 130 PRO A C 1
ATOM 887 O O . PRO A 1 130 ? -9.653 10.548 -8.111 1.00 27.29 130 PRO A O 1
ATOM 891 N N . ARG A 1 131 ? -7.893 10.532 -9.532 1.00 29.32 131 ARG A N 1
ATOM 892 C CA . ARG A 1 131 ? -8.459 11.455 -10.498 1.00 24.74 131 ARG A CA 1
ATOM 893 C C . ARG A 1 131 ? -9.065 10.672 -11.649 1.00 34.19 131 ARG A C 1
ATOM 894 O O . ARG A 1 131 ? -8.813 9.473 -11.799 1.00 30.79 131 ARG A O 1
ATOM 902 N N . ILE A 1 132 ? -9.860 11.357 -12.463 1.00 26.06 132 ILE A N 1
ATOM 903 C CA . ILE A 1 132 ? -10.408 10.773 -13.681 1.00 27.38 132 ILE A CA 1
ATOM 904 C C . ILE A 1 132 ? -9.317 10.730 -14.737 1.00 28.75 132 ILE A C 1
ATOM 905 O O . ILE A 1 132 ? -8.619 11.719 -14.951 1.00 27.15 132 ILE A O 1
ATOM 910 N N . THR A 1 133 ? -9.140 9.572 -15.377 1.00 28.76 133 THR A N 1
ATOM 911 C CA . THR A 1 133 ? -8.013 9.398 -16.286 1.00 28.43 133 THR A CA 1
ATOM 912 C C . THR A 1 133 ? -8.032 10.436 -17.409 1.00 26.12 133 THR A C 1
ATOM 913 O O . THR A 1 133 ? -6.999 11.004 -17.751 1.00 30.17 133 THR A O 1
ATOM 917 N N . ASP A 1 134 ? -9.213 10.726 -17.946 1.00 28.25 134 ASP A N 1
ATOM 918 C CA . ASP A 1 134 ? -9.299 11.621 -19.095 1.00 27.91 134 ASP A CA 1
ATOM 919 C C . ASP A 1 134 ? -9.364 13.125 -18.737 1.00 31.78 134 ASP A C 1
ATOM 920 O O . ASP A 1 134 ? -9.524 13.959 -19.630 1.00 29.02 134 ASP A O 1
ATOM 925 N N . ALA A 1 135 ? -9.242 13.478 -17.456 1.00 31.12 135 ALA A N 1
ATOM 926 C CA . ALA A 1 135 ? -9.386 14.886 -17.050 1.00 26.93 135 ALA A CA 1
ATOM 927 C C . ALA A 1 135 ? -8.247 15.746 -17.576 1.00 25.63 135 ALA A C 1
ATOM 928 O O . ALA A 1 135 ? -7.094 15.330 -17.552 1.00 27.08 135 ALA A O 1
ATOM 930 N N . PRO A 1 136 ? -8.566 16.964 -18.050 1.00 23.20 136 PRO A N 1
ATOM 931 C CA . PRO A 1 136 ? -7.525 17.865 -18.562 1.00 25.70 136 PRO A CA 1
ATOM 932 C C . PRO A 1 136 ? -6.595 18.352 -17.458 1.00 24.90 136 PRO A C 1
ATOM 933 O O . PRO A 1 136 ? -5.382 18.447 -17.634 1.00 24.92 136 PRO A O 1
ATOM 937 N N . ILE A 1 137 ? -7.199 18.681 -16.323 1.00 23.05 137 ILE A N 1
ATOM 938 C CA . ILE A 1 137 ? -6.506 19.206 -15.155 1.00 23.43 137 ILE A CA 1
ATOM 939 C C . ILE A 1 137 ? -7.237 18.650 -13.953 1.00 21.52 137 ILE A C 1
ATOM 940 O O . ILE A 1 137 ? -8.453 18.486 -13.995 1.00 21.81 137 ILE A O 1
ATOM 945 N N . ALA A 1 138 ? -6.506 18.340 -12.883 1.00 22.34 138 ALA A N 1
ATOM 946 C CA . ALA A 1 138 ? -7.132 17.903 -11.642 1.00 21.68 138 ALA A CA 1
ATOM 947 C C . ALA A 1 138 ? -6.433 18.522 -10.448 1.00 22.51 138 ALA A C 1
ATOM 948 O O . ALA A 1 138 ? -5.226 18.698 -10.446 1.00 24.50 138 ALA A O 1
ATOM 950 N N . TRP A 1 139 ? -7.202 18.903 -9.441 1.00 20.94 139 TRP A N 1
ATOM 951 C CA . TRP A 1 139 ? -6.658 19.373 -8.179 1.00 21.30 139 TRP A CA 1
ATOM 952 C C . TRP A 1 139 ? -6.725 18.233 -7.169 1.00 21.32 139 TRP A C 1
ATOM 953 O O . TRP A 1 139 ? -7.792 17.669 -6.927 1.00 20.63 139 TRP A O 1
ATOM 964 N N . GLU A 1 140 ? -5.576 17.880 -6.599 1.00 23.74 140 GLU A N 1
ATOM 965 C CA . GLU A 1 140 ? -5.517 16.992 -5.450 1.00 24.50 140 GLU A CA 1
ATOM 966 C C . GLU A 1 140 ? -5.719 17.843 -4.201 1.00 19.90 140 GLU A C 1
ATOM 967 O O . GLU A 1 140 ? -4.916 18.760 -3.920 1.00 22.78 140 GLU A O 1
ATOM 973 N N . CYS A 1 141 ? -6.803 17.532 -3.480 1.00 21.70 141 CYS A N 1
ATOM 974 C CA . CYS A 1 141 ? -7.293 18.382 -2.402 1.00 21.55 141 CYS A CA 1
ATOM 975 C C . CYS A 1 141 ? -7.452 17.692 -1.066 1.00 21.40 141 CYS A C 1
ATOM 976 O O . CYS A 1 141 ? -7.781 16.499 -0.981 1.00 23.46 141 CYS A O 1
ATOM 979 N N . LYS A 1 142 ? -7.243 18.488 -0.024 1.00 23.14 142 LYS A N 1
ATOM 980 C CA . LYS A 1 142 ? -7.574 18.101 1.330 1.00 23.74 142 LYS A CA 1
ATOM 981 C C . LYS A 1 142 ? -8.684 18.992 1.845 1.00 25.41 142 LYS A C 1
ATOM 982 O O . LYS A 1 142 ? -8.818 20.147 1.433 1.00 23.88 142 LYS A O 1
ATOM 988 N N . LEU A 1 143 ? -9.487 18.445 2.741 1.00 21.54 143 LEU A N 1
ATOM 989 C CA . LEU A 1 143 ? -10.557 19.206 3.352 1.00 22.10 143 LEU A CA 1
ATOM 990 C C . LEU A 1 143 ? -9.989 20.277 4.257 1.00 23.88 143 LEU A C 1
ATOM 991 O O . LEU A 1 143 ? -9.193 19.988 5.144 1.00 24.83 143 LEU A O 1
ATOM 996 N N . TYR A 1 144 ? -10.392 21.516 4.032 1.00 20.80 144 TYR A N 1
ATOM 997 C CA . TYR A 1 144 ? -10.024 22.589 4.929 1.00 18.80 144 TYR A CA 1
ATOM 998 C C . TYR A 1 144 ? -11.082 22.732 6.013 1.00 24.05 144 TYR A C 1
ATOM 999 O O . TYR A 1 144 ? -10.781 22.704 7.215 1.00 24.64 144 TYR A O 1
ATOM 1008 N N . LYS A 1 145 ? -12.334 22.890 5.588 1.00 20.87 145 LYS A N 1
ATOM 1009 C CA . LYS A 1 145 ? -13.412 23.048 6.568 1.00 20.57 145 LYS A CA 1
ATOM 1010 C C . LYS A 1 145 ? -14.759 22.893 5.903 1.00 24.09 145 LYS A C 1
ATOM 1011 O O . LYS A 1 145 ? -14.922 23.279 4.756 1.00 22.42 145 LYS A O 1
ATOM 1017 N N . ILE A 1 146 ? -15.735 22.352 6.618 1.00 22.95 146 ILE A N 1
ATOM 1018 C CA . ILE A 1 146 ? -17.103 22.377 6.100 1.00 22.99 146 ILE A CA 1
ATOM 1019 C C . ILE A 1 146 ? -17.896 23.380 6.912 1.00 23.79 146 ILE A C 1
ATOM 1020 O O . ILE A 1 146 ? -17.850 23.368 8.142 1.00 26.37 146 ILE A O 1
ATOM 1025 N N . ILE A 1 147 ? -18.575 24.292 6.233 1.00 21.62 147 ILE A N 1
ATOM 1026 C CA . ILE A 1 147 ? -19.514 25.173 6.906 1.00 23.28 147 ILE A CA 1
ATOM 1027 C C . ILE A 1 147 ? -20.911 24.723 6.515 1.00 28.78 147 ILE A C 1
ATOM 1028 O O . ILE A 1 147 ? -21.252 24.760 5.352 1.00 23.31 147 ILE A O 1
ATOM 1033 N N . ASP A 1 148 ? -21.720 24.281 7.468 1.00 27.09 148 ASP A N 1
ATOM 1034 C CA . ASP A 1 148 ? -23.091 23.918 7.115 1.00 27.02 148 ASP A CA 1
ATOM 1035 C C . ASP A 1 148 ? -23.879 25.170 6.764 1.00 27.84 148 ASP A C 1
ATOM 1036 O O . ASP A 1 148 ? -23.892 26.142 7.503 1.00 30.33 148 ASP A O 1
ATOM 1041 N N . PHE A 1 149 ? -24.505 25.130 5.597 1.00 26.06 149 PHE A N 1
ATOM 1042 C CA . PHE A 1 149 ? -25.359 26.185 5.086 1.00 28.06 149 PHE A CA 1
ATOM 1043 C C . PHE A 1 149 ? -26.707 26.051 5.794 1.00 29.99 149 PHE A C 1
ATOM 1044 O O . PHE A 1 149 ? -27.203 26.974 6.439 1.00 31.64 149 PHE A O 1
ATOM 1052 N N . SER A 1 150 ? -27.266 24.855 5.675 1.00 30.00 150 SER A N 1
ATOM 1053 C CA . SER A 1 150 ? -28.526 24.492 6.303 1.00 32.97 150 SER A CA 1
ATOM 1054 C C . SER A 1 150 ? -28.461 23.001 6.580 1.00 35.22 150 SER A C 1
ATOM 1055 O O . SER A 1 150 ? -27.435 22.374 6.336 1.00 32.50 150 SER A O 1
ATOM 1058 N N . LYS A 1 151 ? -29.545 22.412 7.068 1.00 35.67 151 LYS A N 1
ATOM 1059 C CA . LYS A 1 151 ? -29.519 20.982 7.330 1.00 36.88 151 LYS A CA 1
ATOM 1060 C C . LYS A 1 151 ? -29.446 20.169 6.038 1.00 37.59 151 LYS A C 1
ATOM 1061 O O . LYS A 1 151 ? -29.121 18.984 6.067 1.00 44.68 151 LYS A O 1
ATOM 1067 N N . GLN A 1 152 ? -29.705 20.821 4.906 1.00 36.84 152 GLN A N 1
ATOM 1068 C CA . GLN A 1 152 ? -29.732 20.147 3.611 1.00 37.85 152 GLN A CA 1
ATOM 1069 C C . GLN A 1 152 ? -28.604 20.565 2.646 1.00 36.10 152 GLN A C 1
ATOM 1070 O O . GLN A 1 152 ? -28.519 20.055 1.526 1.00 37.68 152 GLN A O 1
ATOM 1076 N N . ARG A 1 153 ? -27.742 21.485 3.076 1.00 34.51 153 ARG A N 1
ATOM 1077 C CA . ARG A 1 153 ? -26.710 22.033 2.189 1.00 29.17 153 ARG A CA 1
ATOM 1078 C C . ARG A 1 153 ? -25.470 22.429 2.976 1.00 24.79 153 ARG A C 1
ATOM 1079 O O . ARG A 1 153 ? -25.587 22.947 4.077 1.00 25.97 153 ARG A O 1
ATOM 1087 N N . SER A 1 154 ? -24.291 22.188 2.409 1.00 23.51 154 SER A N 1
ATOM 1088 C CA . SER A 1 154 ? -23.044 22.506 3.096 1.00 23.70 154 SER A CA 1
ATOM 1089 C C . SER A 1 154 ? -22.064 23.149 2.137 1.00 25.06 154 SER A C 1
ATOM 1090 O O . SER A 1 154 ? -22.040 22.824 0.960 1.00 23.45 154 SER A O 1
ATOM 1093 N N . MET A 1 155 ? -21.271 24.076 2.647 1.00 20.49 155 MET A N 1
ATOM 1094 C CA . MET A 1 155 ? -20.182 24.656 1.874 1.00 18.95 155 MET A CA 1
ATOM 1095 C C . MET A 1 155 ? -18.877 23.948 2.228 1.00 20.76 155 MET A C 1
ATOM 1096 O O . MET A 1 155 ? -18.416 24.003 3.371 1.00 23.38 155 MET A O 1
ATOM 1101 N N . VAL A 1 156 ? -18.309 23.267 1.244 1.00 16.79 156 VAL A N 1
ATOM 1102 C CA . VAL A 1 156 ? -17.069 22.536 1.420 1.00 18.47 156 VAL A CA 1
ATOM 1103 C C . VAL A 1 156 ? -15.916 23.441 1.015 1.00 17.37 156 VAL A C 1
ATOM 1104 O O . VAL A 1 156 ? -15.858 23.878 -0.125 1.00 16.96 156 VAL A O 1
ATOM 1108 N N . PHE A 1 157 ? -15.020 23.734 1.960 1.00 16.21 157 PHE A N 1
ATOM 1109 C CA . PHE A 1 157 ? -13.817 24.493 1.660 1.00 16.71 157 PHE A CA 1
ATOM 1110 C C . PHE A 1 157 ? -12.661 23.522 1.559 1.00 18.45 157 PHE A C 1
ATOM 1111 O O . PHE A 1 157 ? -12.358 22.792 2.517 1.00 20.01 157 PHE A O 1
ATOM 1119 N N . GLY A 1 158 ? -12.045 23.496 0.380 1.00 16.86 158 GLY A N 1
ATOM 1120 C CA . GLY A 1 158 ? 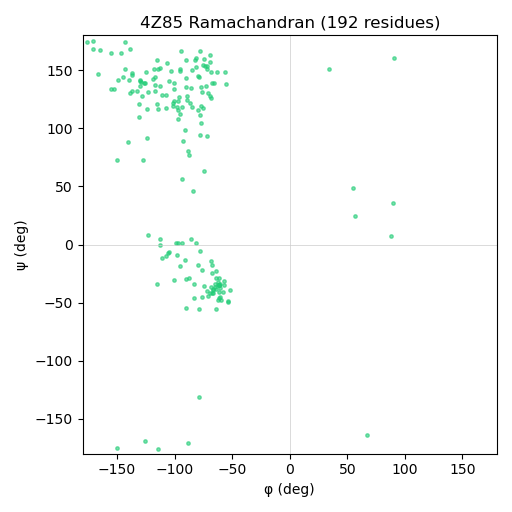-10.979 22.555 0.115 1.00 17.60 158 GLY A CA 1
ATOM 1121 C C . GLY A 1 158 ? -9.676 23.307 -0.051 1.00 19.45 158 GLY A C 1
ATOM 1122 O O . GLY A 1 158 ? -9.680 24.462 -0.479 1.00 19.00 158 GLY A O 1
ATOM 1123 N N . GLU A 1 159 ? -8.568 22.641 0.278 1.00 19.75 159 GLU A N 1
ATOM 1124 C CA . GLU A 1 159 ? -7.240 23.200 0.043 1.00 18.59 159 GLU A CA 1
ATOM 1125 C C . GLU A 1 159 ? -6.550 22.399 -1.045 1.00 19.67 159 GLU A C 1
ATOM 1126 O O . GLU A 1 159 ? -6.517 21.167 -0.999 1.00 19.73 159 GLU A O 1
ATOM 1132 N N . ILE A 1 160 ? -6.041 23.095 -2.051 1.00 19.92 160 ILE A N 1
ATOM 1133 C CA . ILE A 1 160 ? -5.311 22.441 -3.118 1.00 19.63 160 ILE A CA 1
ATOM 1134 C C . ILE A 1 160 ? -3.911 22.088 -2.632 1.00 21.20 160 ILE A C 1
ATOM 1135 O O . ILE A 1 160 ? -3.147 22.971 -2.266 1.00 21.95 160 ILE A O 1
ATOM 1140 N N . VAL A 1 161 ? -3.576 20.808 -2.635 1.00 22.99 161 VAL A N 1
ATOM 1141 C CA . VAL A 1 161 ? -2.228 20.437 -2.215 1.00 26.02 161 VAL A CA 1
ATOM 1142 C C . VAL A 1 161 ? -1.357 20.163 -3.423 1.00 28.62 161 VAL A C 1
ATOM 1143 O O . VAL A 1 161 ? -0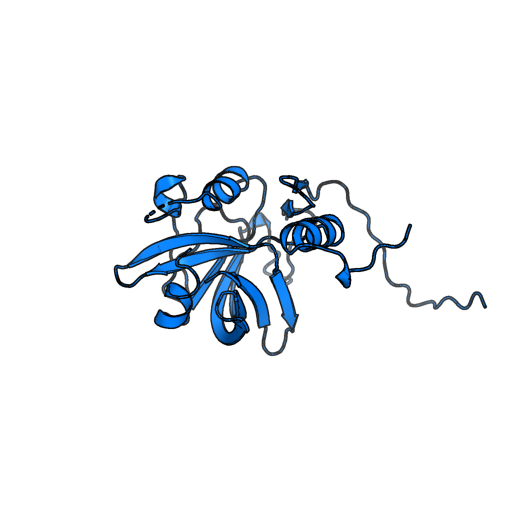.144 20.414 -3.371 1.00 25.98 161 VAL A O 1
ATOM 1147 N N . ALA A 1 162 ? -1.958 19.682 -4.513 1.00 24.83 162 ALA A N 1
ATOM 1148 C CA . ALA A 1 162 ? -1.174 19.549 -5.749 1.00 24.85 162 ALA A CA 1
ATOM 1149 C C . ALA A 1 162 ? -2.057 19.583 -6.979 1.00 26.24 162 ALA A C 1
ATOM 1150 O O . ALA A 1 162 ? -3.260 19.439 -6.867 1.00 23.80 162 ALA A O 1
ATOM 1152 N N . MET A 1 163 ? -1.463 19.781 -8.153 1.00 24.14 163 MET A N 1
ATOM 1153 C CA . MET A 1 163 ? -2.230 19.758 -9.399 1.00 24.88 163 MET A CA 1
ATOM 1154 C C . MET A 1 163 ? -1.669 18.785 -10.435 1.00 28.39 163 MET A C 1
ATOM 1155 O O . MET A 1 163 ? -0.454 18.681 -10.609 1.00 29.39 163 MET A O 1
ATOM 1160 N N . TYR A 1 164 ? -2.569 18.083 -11.116 1.00 24.28 164 TYR A N 1
ATOM 1161 C CA . TYR A 1 164 ? -2.246 17.306 -12.309 1.00 26.17 164 TYR A CA 1
ATOM 1162 C C . TYR A 1 164 ? -2.644 18.070 -13.570 1.00 28.42 164 TYR A C 1
ATOM 1163 O O . TYR A 1 164 ? -3.750 18.598 -13.651 1.00 26.14 164 TYR A O 1
ATOM 1172 N N . PHE A 1 165 ? -1.751 18.111 -14.555 1.00 27.45 165 PHE A N 1
ATOM 1173 C CA . PHE A 1 165 ? -2.068 18.661 -15.878 1.00 28.13 165 PHE A CA 1
ATOM 1174 C C . PHE A 1 165 ? -1.722 17.651 -16.971 1.00 32.78 165 PHE A C 1
ATOM 1175 O O . PHE A 1 165 ? -0.671 17.015 -16.893 1.00 31.65 165 PHE A O 1
ATOM 1183 N N . ARG A 1 166 ? -2.577 17.514 -17.988 1.00 29.56 166 ARG A N 1
ATOM 1184 C CA . ARG A 1 166 ? -2.140 16.891 -19.240 1.00 29.46 166 ARG A CA 1
ATOM 1185 C C . ARG A 1 166 ? -0.921 17.677 -19.710 1.00 32.79 166 ARG A C 1
ATOM 1186 O O . ARG A 1 166 ? -0.895 18.898 -19.612 1.00 30.52 166 ARG A O 1
ATOM 1194 N N . GLU A 1 167 ? 0.108 16.988 -20.197 1.00 35.25 167 GLU A N 1
ATOM 1195 C CA . GLU A 1 167 ? 1.378 17.661 -20.465 1.00 32.92 167 GLU A CA 1
ATOM 1196 C C . GLU A 1 167 ? 1.241 18.832 -21.430 1.00 30.97 167 GLU A C 1
ATOM 1197 O O . GLU A 1 167 ? 1.914 19.848 -21.278 1.00 32.09 167 GLU A O 1
ATOM 1203 N N . GLU A 1 168 ? 0.347 18.699 -22.402 1.00 31.51 168 GLU A N 1
ATOM 1204 C CA . GLU A 1 168 ? 0.171 19.745 -23.398 1.00 32.73 168 GLU A CA 1
ATOM 1205 C C . GLU A 1 168 ? -0.418 21.028 -22.804 1.00 36.43 168 GLU A C 1
ATOM 1206 O O . GLU A 1 168 ? -0.301 22.095 -23.404 1.00 32.93 168 GLU A O 1
ATOM 1212 N N . LEU A 1 169 ? -1.021 20.934 -21.618 1.00 30.50 169 LEU A N 1
ATOM 1213 C CA . LEU A 1 169 ? -1.730 22.087 -21.051 1.00 31.99 169 LEU A CA 1
ATOM 1214 C C . LEU A 1 169 ? -0.915 22.904 -20.054 1.00 33.37 169 LEU A C 1
ATOM 1215 O O . LEU A 1 169 ? -1.414 23.883 -19.496 1.00 31.50 169 LEU A O 1
ATOM 1220 N N . ILE A 1 170 ? 0.334 22.516 -19.823 1.00 31.09 170 ILE A N 1
ATOM 1221 C CA . ILE A 1 170 ? 1.141 23.185 -18.811 1.00 30.90 170 ILE A CA 1
ATOM 1222 C C . ILE A 1 170 ? 2.528 23.525 -19.340 1.00 35.67 170 ILE A C 1
ATOM 1223 O O . ILE A 1 170 ? 3.187 22.699 -19.973 1.00 36.53 170 ILE A O 1
ATOM 1228 N N . ASP A 1 171 ? 2.943 24.765 -19.109 1.00 37.19 171 ASP A N 1
ATOM 1229 C CA . ASP A 1 171 ? 4.312 25.187 -19.371 1.00 41.71 171 ASP A CA 1
ATOM 1230 C C . ASP A 1 171 ? 5.097 25.009 -18.072 1.00 44.95 171 ASP A C 1
ATOM 1231 O O . ASP A 1 171 ? 5.181 25.926 -17.255 1.00 45.48 171 ASP A O 1
ATOM 1236 N N . GLU A 1 172 ? 5.659 23.819 -17.889 1.00 48.43 172 GLU A N 1
ATOM 1237 C CA . GLU A 1 172 ? 6.278 23.441 -16.621 1.00 50.71 172 GLU A CA 1
ATOM 1238 C C . GLU A 1 172 ? 7.459 24.341 -16.255 1.00 54.75 172 GLU A C 1
ATOM 1239 O O . GLU A 1 172 ? 7.682 24.636 -15.079 1.00 55.64 172 GLU A O 1
ATOM 1245 N N . GLU A 1 173 ? 8.208 24.790 -17.257 1.00 56.64 173 GLU A N 1
ATOM 1246 C CA . GLU A 1 173 ? 9.330 25.681 -16.997 1.00 55.80 173 GLU A CA 1
ATOM 1247 C C . GLU A 1 173 ? 8.852 27.045 -16.519 1.00 54.62 173 GLU A C 1
ATOM 1248 O O . GLU A 1 173 ? 9.478 27.661 -15.656 1.00 54.64 173 GLU A O 1
ATOM 1254 N N . LYS A 1 174 ? 7.738 27.514 -17.073 1.00 51.67 174 LYS A N 1
ATOM 1255 C CA . LYS A 1 174 ? 7.233 28.839 -16.733 1.00 48.00 174 LYS A CA 1
ATOM 1256 C C . LYS A 1 174 ? 6.256 28.792 -15.555 1.00 43.80 174 LYS A C 1
ATOM 1257 O O . LYS A 1 174 ? 5.933 29.825 -14.972 1.00 41.63 174 LYS A O 1
ATOM 1263 N N . LEU A 1 175 ? 5.815 27.585 -15.207 1.00 45.78 175 LEU A N 1
ATOM 1264 C CA . LEU A 1 175 ? 4.749 27.383 -14.220 1.00 43.88 175 LEU A CA 1
ATOM 1265 C C . LEU A 1 175 ? 3.500 28.158 -14.614 1.00 39.04 175 LEU A C 1
ATOM 1266 O O . LEU A 1 175 ? 2.922 28.884 -13.806 1.00 39.36 175 LEU A O 1
ATOM 1271 N N . ARG A 1 176 ? 3.105 28.014 -15.874 1.00 37.39 176 ARG A N 1
ATOM 1272 C CA . ARG A 1 176 ? 1.906 28.662 -16.386 1.00 36.10 176 ARG A CA 1
ATOM 1273 C C . ARG A 1 176 ? 1.039 27.657 -17.108 1.00 34.96 176 ARG A C 1
ATOM 1274 O O . ARG A 1 176 ? 1.536 26.841 -17.882 1.00 35.57 176 ARG A O 1
ATOM 1282 N N . VAL A 1 177 ? -0.266 27.716 -16.868 1.00 29.87 177 VAL A N 1
ATOM 1283 C CA . VAL A 1 177 ? -1.187 26.951 -17.686 1.00 27.57 177 VAL A CA 1
ATOM 1284 C C . VAL A 1 177 ? -1.132 27.531 -19.095 1.00 26.49 177 VAL A C 1
ATOM 1285 O O . VAL A 1 177 ? -1.050 28.753 -19.270 1.00 28.92 177 VAL A O 1
ATOM 1289 N N . ARG A 1 178 ? -1.142 26.666 -20.100 1.00 28.89 178 ARG A N 1
ATOM 1290 C CA . ARG A 1 178 ? -1.271 27.153 -21.462 1.00 30.25 178 ARG A CA 1
ATOM 1291 C C . ARG A 1 178 ? -2.741 27.488 -21.688 1.00 25.60 178 ARG A C 1
ATOM 1292 O O . ARG A 1 178 ? -3.546 26.624 -22.047 1.00 28.07 178 ARG A O 1
ATOM 1300 N N . VAL A 1 179 ? -3.073 28.758 -21.472 1.00 29.12 179 VAL A N 1
ATOM 1301 C CA . VAL A 1 179 ? -4.466 29.198 -21.397 1.00 30.70 179 VAL A CA 1
ATOM 1302 C C . VAL A 1 179 ? -5.175 29.025 -22.735 1.00 29.14 179 VAL A C 1
ATOM 1303 O O . VAL A 1 179 ? -6.361 28.685 -22.784 1.00 26.82 179 VAL A O 1
ATOM 1307 N N . ASP A 1 180 ? -4.437 29.218 -23.825 1.00 31.56 180 ASP A N 1
ATOM 1308 C CA . ASP A 1 180 ? -5.002 29.065 -25.159 1.00 28.69 180 ASP A CA 1
ATOM 1309 C C . ASP A 1 180 ? -5.485 27.640 -25.433 1.00 27.71 180 ASP A C 1
ATOM 1310 O O . ASP A 1 180 ? -6.477 27.446 -26.134 1.00 29.50 180 ASP A O 1
ATOM 1315 N N . LEU A 1 181 ? -4.791 26.642 -24.886 1.00 24.76 181 LEU A N 1
ATOM 1316 C CA . LEU A 1 181 ? -5.112 25.248 -25.194 1.00 25.45 181 LEU A CA 1
ATOM 1317 C C . LEU A 1 181 ? -6.139 24.611 -24.260 1.00 25.12 181 LEU A C 1
ATOM 1318 O O . LEU A 1 181 ? -6.866 23.702 -24.660 1.00 27.74 181 LEU A O 1
ATOM 1323 N N . PHE A 1 182 ? -6.169 25.076 -23.013 1.00 23.87 182 PHE A N 1
ATOM 1324 C CA . PHE A 1 182 ? -7.119 24.587 -22.023 1.00 22.17 182 PHE A CA 1
ATOM 1325 C C . PHE A 1 182 ? -8.495 25.176 -22.323 1.00 21.76 182 PHE A C 1
ATOM 1326 O O . PHE A 1 182 ? -8.667 26.390 -22.301 1.00 20.62 182 PHE A O 1
ATOM 1334 N N . GLN A 1 183 ? -9.460 24.318 -22.632 1.00 21.27 183 GLN A N 1
ATOM 1335 C CA . GLN A 1 183 ? -10.770 24.792 -23.072 1.00 19.20 183 GLN A CA 1
ATOM 1336 C C . GLN A 1 183 ? -11.883 24.176 -22.250 1.00 19.08 183 GLN A C 1
ATOM 1337 O O . GLN A 1 183 ? -12.644 23.332 -22.725 1.00 20.26 183 GLN A O 1
ATOM 1343 N N . PRO A 1 184 ? -12.008 24.634 -21.002 1.00 19.09 184 PRO A N 1
ATOM 1344 C CA . PRO A 1 184 ? -13.067 24.081 -20.155 1.00 18.24 184 PRO A CA 1
ATOM 1345 C C . PRO A 1 184 ? -14.471 24.487 -20.609 1.00 18.51 184 PRO A C 1
ATOM 1346 O O . PRO A 1 184 ? -14.646 25.496 -21.297 1.00 19.64 184 PRO A O 1
ATOM 1350 N N . TYR A 1 185 ? -15.453 23.679 -20.221 1.00 18.84 185 TYR A N 1
ATOM 1351 C CA . TYR A 1 185 ? -16.876 23.992 -20.382 1.00 17.66 185 TYR A CA 1
ATOM 1352 C C . TYR A 1 185 ? -17.367 24.811 -19.197 1.00 16.82 185 TYR A C 1
ATOM 1353 O O . TYR A 1 185 ? -17.098 24.445 -18.059 1.00 19.48 185 TYR A O 1
ATOM 1362 N N . GLY A 1 186 ? -18.119 25.873 -19.452 1.00 18.47 186 GLY A N 1
ATOM 1363 C CA . GLY A 1 186 ? -18.779 26.588 -18.371 1.00 17.28 186 GLY A CA 1
ATOM 1364 C C . GLY A 1 186 ? -20.255 26.247 -18.315 1.00 19.37 186 GLY A C 1
ATOM 1365 O O . GLY A 1 186 ? -20.859 25.954 -19.338 1.00 19.74 186 GLY A O 1
ATOM 1366 N N . ARG A 1 187 ? -20.843 26.271 -17.122 1.00 15.75 187 ARG A N 1
ATOM 1367 C CA . ARG A 1 187 ? -22.277 26.011 -16.991 1.00 16.72 187 ARG A CA 1
ATOM 1368 C C . ARG A 1 187 ? -23.071 27.300 -17.090 1.00 16.92 187 ARG A C 1
ATOM 1369 O O . ARG A 1 187 ? -22.722 28.302 -16.460 1.00 16.95 187 ARG A O 1
ATOM 1377 N N . LEU A 1 188 ? -24.162 27.250 -17.853 1.00 16.38 188 LEU A N 1
ATOM 1378 C CA . LEU A 1 188 ? -25.119 28.349 -17.932 1.00 14.79 188 LEU A CA 1
ATOM 1379 C C . LEU A 1 188 ? -26.454 27.895 -17.333 1.00 18.48 188 LEU A C 1
ATOM 1380 O O . LEU A 1 188 ? -26.571 26.776 -16.825 1.00 19.16 188 LEU A O 1
ATOM 1385 N N . GLY A 1 189 ? -27.456 28.757 -17.397 1.00 19.83 189 GLY A N 1
ATOM 1386 C CA . GLY A 1 189 ? -28.775 28.383 -16.911 1.00 20.25 189 GLY A CA 1
ATOM 1387 C C . GLY A 1 189 ? -29.364 27.230 -17.703 1.00 21.26 189 GLY A C 1
ATOM 1388 O O . GLY A 1 189 ? -29.091 27.081 -18.890 1.00 22.01 189 GLY A O 1
ATOM 1389 N N . GLY A 1 190 ? -30.171 26.408 -17.040 1.00 22.32 190 GLY A N 1
ATOM 1390 C CA . GLY A 1 190 ? -30.703 25.226 -17.686 1.00 23.30 190 GLY A CA 1
ATOM 1391 C C . GLY A 1 190 ? -29.607 24.224 -17.989 1.00 23.60 190 GLY A C 1
ATOM 1392 O O . GLY A 1 190 ? -28.504 24.297 -17.434 1.00 21.14 190 GLY A O 1
ATOM 1393 N N . PRO A 1 191 ? -29.901 23.264 -18.870 1.00 23.96 191 PRO A N 1
ATOM 1394 C CA . PRO A 1 191 ? -28.932 22.228 -19.227 1.00 20.69 191 PRO A CA 1
ATOM 1395 C C . PRO A 1 191 ? -27.979 22.698 -20.319 1.00 23.07 191 PRO A C 1
ATOM 1396 O O . PRO A 1 191 ? -27.713 21.975 -21.269 1.00 24.20 191 PRO A O 1
ATOM 1400 N N . ASN A 1 192 ? -27.457 23.913 -20.171 1.00 21.87 192 ASN A N 1
ATOM 1401 C CA . ASN A 1 192 ? -26.670 24.526 -21.228 1.00 22.68 192 ASN A CA 1
ATOM 1402 C C . ASN A 1 192 ? -25.238 24.773 -20.796 1.00 20.21 192 ASN A C 1
ATOM 1403 O O . ASN A 1 192 ? -24.993 25.095 -19.631 1.00 20.09 192 ASN A O 1
ATOM 1408 N N . TYR A 1 193 ? -24.311 24.602 -21.734 1.00 17.52 193 TYR A N 1
ATOM 1409 C CA . TYR A 1 193 ? -22.884 24.739 -21.476 1.00 19.87 193 TYR A CA 1
ATOM 1410 C C . TYR A 1 193 ? -22.261 25.661 -22.504 1.00 19.38 193 TYR A C 1
ATOM 1411 O O . TYR A 1 193 ? -22.608 25.610 -23.675 1.00 19.56 193 TYR A O 1
ATOM 1420 N N . CYS A 1 194 ? -21.344 26.514 -22.058 1.00 16.86 194 CYS A N 1
ATOM 1421 C CA . CYS A 1 194 ? -20.602 27.382 -22.948 1.00 19.60 194 CYS A CA 1
ATOM 1422 C C . CYS A 1 194 ? -19.212 26.815 -23.180 1.00 18.71 194 CYS A C 1
ATOM 1423 O O . CYS A 1 194 ? -18.458 26.583 -22.239 1.00 17.18 194 CYS A O 1
ATOM 1425 N N . ARG A 1 195 ? -18.870 26.559 -24.437 1.00 18.57 195 ARG A N 1
ATOM 1426 C CA . ARG A 1 195 ? -17.515 26.145 -24.751 1.00 17.06 195 ARG A CA 1
ATOM 1427 C C . ARG A 1 195 ? -16.632 27.386 -24.772 1.00 19.12 195 ARG A C 1
ATOM 1428 O O . ARG A 1 195 ? -17.086 28.455 -25.175 1.00 22.09 195 ARG A O 1
ATOM 1436 N N . THR A 1 196 ? -15.384 27.260 -24.339 1.00 18.72 196 THR A N 1
ATOM 1437 C CA . THR A 1 196 ? -14.516 28.430 -24.262 1.00 17.35 196 THR A CA 1
ATOM 1438 C C . THR A 1 196 ? -13.680 28.581 -25.536 1.00 21.09 196 THR A C 1
ATOM 1439 O O . THR A 1 196 ? -12.460 28.669 -25.500 1.00 23.34 196 THR A O 1
ATOM 1443 N N . THR A 1 197 ? -14.381 28.647 -26.659 1.00 20.56 197 THR A N 1
ATOM 1444 C CA . THR A 1 197 ? -13.752 28.702 -27.978 1.00 22.90 197 THR A CA 1
ATOM 1445 C C . THR A 1 197 ? -13.789 30.087 -28.626 1.00 25.41 197 THR A C 1
ATOM 1446 O O . THR A 1 197 ? -13.213 30.291 -29.695 1.00 26.04 197 THR A O 1
ATOM 1450 N N . ASP A 1 198 ? -14.484 31.029 -27.998 1.00 21.56 198 ASP A N 1
ATOM 1451 C CA . ASP A 1 198 ? -14.639 32.367 -28.571 1.00 22.95 198 ASP A CA 1
ATOM 1452 C C . ASP A 1 198 ? -14.136 33.394 -27.561 1.00 23.06 198 ASP A C 1
ATOM 1453 O O . ASP A 1 198 ? -14.885 33.834 -26.683 1.00 21.90 198 ASP A O 1
ATOM 1458 N N . ARG A 1 199 ? -12.859 33.736 -27.661 1.00 23.23 199 ARG A N 1
ATOM 1459 C CA . ARG A 1 199 ? -12.224 34.514 -26.599 1.00 21.43 199 ARG A CA 1
ATOM 1460 C C . ARG A 1 199 ? -11.791 35.886 -27.048 1.00 26.38 199 ARG A C 1
ATOM 1461 O O . ARG A 1 199 ? -11.615 36.144 -28.245 1.00 25.65 199 ARG A O 1
ATOM 1469 N N . VAL A 1 200 ? -11.635 36.768 -26.070 1.00 21.96 200 VAL A N 1
ATOM 1470 C CA . VAL A 1 200 ? -11.009 38.061 -26.309 1.00 20.22 200 VAL A CA 1
ATOM 1471 C C . VAL A 1 200 ? -10.055 38.375 -25.178 1.00 23.78 200 VAL A C 1
ATOM 1472 O O . VAL A 1 200 ? -10.248 37.991 -24.020 1.00 23.64 200 VAL A O 1
ATOM 1476 N N . ARG A 1 201 ? -9.006 39.081 -25.546 1.00 22.58 201 ARG A N 1
ATOM 1477 C CA . ARG A 1 201 ? -8.025 39.566 -24.609 1.00 27.52 201 ARG A CA 1
ATOM 1478 C C . ARG A 1 201 ? -8.386 41.000 -24.275 1.00 28.37 201 ARG A C 1
ATOM 1479 O O . ARG A 1 201 ? -8.532 41.832 -25.174 1.00 27.73 201 ARG A O 1
ATOM 1487 N N . LEU A 1 202 ? -8.571 41.280 -22.994 1.00 24.72 202 LEU A N 1
ATOM 1488 C CA . LEU A 1 202 ? -8.855 42.630 -22.541 1.00 25.73 202 LEU A CA 1
ATOM 1489 C C . LEU A 1 202 ? -7.913 42.924 -21.387 1.00 31.68 202 LEU A C 1
ATOM 1490 O O . LEU A 1 202 ? -8.034 42.337 -20.318 1.00 27.10 202 LEU A O 1
ATOM 1495 N N . THR A 1 203 ? -6.942 43.808 -21.605 1.00 28.85 203 THR A N 1
ATOM 1496 C CA . THR A 1 203 ? -5.937 44.037 -20.578 1.00 28.23 203 THR A CA 1
ATOM 1497 C C . THR A 1 203 ? -6.304 45.228 -19.705 1.00 27.29 203 THR A C 1
ATOM 1498 O O . THR A 1 203 ? -6.970 46.172 -20.139 1.00 29.32 203 THR A O 1
ATOM 1502 N N . VAL A 1 204 ? -5.887 45.154 -18.448 1.00 29.00 204 VAL A N 1
ATOM 1503 C CA . VAL A 1 204 ? -6.089 46.248 -17.523 1.00 29.98 204 VAL A CA 1
ATOM 1504 C C . VAL A 1 204 ? -5.005 47.270 -17.808 1.00 27.57 204 VAL A C 1
ATOM 1505 O O . VAL A 1 204 ? -3.826 46.971 -17.667 1.00 30.95 204 VAL A O 1
ATOM 1509 N N . PRO A 1 205 ? -5.395 48.467 -18.258 1.00 28.11 205 PRO A N 1
ATOM 1510 C CA . PRO A 1 205 ? -4.342 49.429 -18.590 1.00 30.99 205 PRO A CA 1
ATOM 1511 C C . PRO A 1 205 ? -3.643 49.987 -17.354 1.00 30.95 205 PRO A C 1
ATOM 1512 O O . PRO A 1 205 ? -4.239 50.034 -16.273 1.00 31.59 205 PRO A O 1
ATOM 1516 N N . THR A 1 206 ? -2.393 50.402 -17.542 1.00 29.48 206 THR A N 1
ATOM 1517 C CA . THR A 1 206 ? -1.599 51.136 -16.560 1.00 31.79 206 THR A CA 1
ATOM 1518 C C . THR A 1 206 ? -1.938 52.623 -16.642 1.00 33.07 206 THR A C 1
ATOM 1519 O O . THR A 1 206 ? -1.912 53.352 -15.649 1.00 32.11 206 THR A O 1
ATOM 1523 N N . PHE A 1 207 ? -2.235 53.052 -17.865 1.00 30.57 207 PHE A N 1
ATOM 1524 C CA . PHE A 1 207 ? -2.694 54.402 -18.163 1.00 33.58 207 PHE A CA 1
ATOM 1525 C C . PHE A 1 207 ? -4.160 54.518 -17.778 1.00 29.33 207 PHE A C 1
ATOM 1526 O O . PHE A 1 207 ? -5.039 54.008 -18.474 1.00 29.08 207 PHE A O 1
ATOM 1534 N N . LEU A 1 208 ? -4.412 55.188 -16.658 1.00 31.93 208 LEU A N 1
ATOM 1535 C CA . LEU A 1 208 ? -5.739 55.238 -16.052 1.00 33.55 208 LEU A CA 1
ATOM 1536 C C . LEU A 1 208 ? -6.698 56.176 -16.756 1.00 29.50 208 LEU A C 1
ATOM 1537 O O . LEU A 1 208 ? -6.346 57.315 -17.066 1.00 28.62 208 LEU A O 1
ATOM 1542 N N . PRO A 1 209 ? -7.931 55.715 -16.974 1.00 25.98 209 PRO A N 1
ATOM 1543 C CA . PRO A 1 209 ? -8.991 56.596 -17.455 1.00 28.15 209 PRO A CA 1
ATOM 1544 C C . PRO A 1 209 ? -9.392 57.609 -16.397 1.00 30.57 209 PRO A C 1
ATOM 1545 O O . PRO A 1 209 ? -9.309 57.335 -15.195 1.00 27.43 209 PRO A O 1
ATOM 1549 N N . SER A 1 210 ? -9.798 58.782 -16.855 1.00 27.53 210 SER A N 1
ATOM 1550 C CA . SER A 1 210 ? -10.380 59.790 -15.986 1.00 29.01 210 SER A CA 1
ATOM 1551 C C . SER A 1 210 ? -11.351 60.565 -16.859 1.00 32.82 210 SER A C 1
ATOM 1552 O O . SER A 1 210 ? -11.077 61.698 -17.263 1.00 32.85 210 SER A O 1
ATOM 1555 N N . ALA A 1 211 ? -12.472 59.926 -17.185 1.00 30.13 211 ALA A N 1
ATOM 1556 C CA . ALA A 1 211 ? -13.420 60.486 -18.134 1.00 30.98 211 ALA A CA 1
ATOM 1557 C C . ALA A 1 211 ? -14.209 61.625 -17.497 1.00 34.16 211 ALA A C 1
ATOM 1558 O O . ALA A 1 211 ? -14.540 62.611 -18.156 1.00 33.63 211 ALA A O 1
ATOM 1560 N N . GLY A 1 212 ? -14.508 61.480 -16.211 1.00 36.44 212 GLY A N 1
ATOM 1561 C CA . GLY A 1 212 ? -15.216 62.512 -15.477 1.00 38.98 212 GLY A CA 1
ATOM 1562 C C . GLY A 1 212 ? -14.248 63.399 -14.721 1.00 41.00 212 GLY A C 1
ATOM 1563 O O . GLY A 1 212 ? -14.660 64.301 -13.994 1.00 50.21 212 GLY A O 1
#

CATH classification: 2.30.110.10

Organism: Pseudomonas fluorescens (NCBI:txid294)

InterPro domains:
  IPR002563 Flavin reductase like domain [PF01613] (24-169)
  IPR002563 Flavin reductase like domain [SM00903] (22-179)
  IPR012349 FMN-binding split barrel [G3DSA:2.30.110.10] (1-216)

Foldseek 3Di:
DDDDPVVDDPVVVVQVVQQPDDQFWKWFKWFADPVRAIATAIFRCKDWDDVVQGKIKTKDWVVCRVVRCVVFQWIKGFGADPQCVVLNVQSNDDDGHSCVVSPFDWDADDPGGTTDTPRGQKMFTWGWDDWACPDPTMIMTMIGGPDMDHDPVQAPVVVRDGNVQPDWTWTHHRDPDIDTRPDDDDDDDDPPDDDPD

Secondary structure (DSSP, 8-state):
----GGG--HHHHHHHHHHHS-SB--EEEEEE-TTSPEEEEEE-SEEEEEETTEEEEEEEE---HHHHHHHHSEEEEE---HHHHHHHHHHTS----HHHHHT--EE--SSSSSPEETT-SEEEEEEEEEEEEEETTEEEEEEEEEEEEE-GGGEETTTTEE-TTT--PEEE-SSS-EEES-S-------SS-----

Nearest PDB structures (foldseek):
  4z85-assembly1_A-2  TM=1.005E+00  e=1.088E-38  Pseudomonas fluorescens
  8ct0-assembly4_E  TM=8.608E-01  e=1.442E-11  Kitasatospora aureofaciens
  8ct0-assembly4_D  TM=8.502E-01  e=1.442E-11  Kitasatospora aureofaciens
  3zoh-assembly1_C  TM=8.457E-01  e=9.347E-11  Thermus thermophilus HB27
  4f07-assembly3_E  TM=8.627E-01  e=6.098E-09  Pseudomonas sp. Y2